Protein AF-0000000086232589 (afdb_homodimer)

Sequence (374 aa):
MEKQIVIGLISLLILLTIATADKSPKAVEKWFKNLPYAKTKTTKFHFYFHEIFGGDNQTAPIIAQANNTTAQSPTFFGMLRMFDNPLTVGPDPNSKQVGRAQGIHGSPSLSELALFFDFNFVFTDGPYNGTTLSVMGRVAESQEYRELSIIGGSGIFRLAKGVATGKTYFSNDKLVIVEYNLIIIHYMEKQIVIGLISLLILLTIATADKSPKAVEKWFKNLPYAKTKTTKFHFYFHEIFGGDNQTAPIIAQANNTTAQSPTFFGMLRMFDNPLTVGPDPNSKQVGRAQGIHGSPSLSELALFFDFNFVFTDGPYNGTTLSVMGRVAESQEYRELSIIGGSGIFRLAKGVATGKTYFSNDKLVIVEYNLIIIHY

Foldseek 3Di:
DDPPPPPPPPPPPPPCVLDFFDPDPVSVVVVVVCVVVDDKDKDKDKWKKKAFADDPPGFKYWDWADPPPQVPAPQSAGTKIWGWIWIARDQPPPHDTFWIWTDMKDRHDRPANKIWDWTKTAGCDDSCHGKIWTWTDMDGPVDQKDKIWGQAMDTQTGRKTWIKIWGWPDDDPTMTMIIIMIIMMGD/DPPPPPPPPPPPPPPPVLDFQDDDPVSVVVVVVCVVVDDKDKDKDKWKKKAFADDPPGFKDWPWADDPPQVPAPQSAGTKIWGWIWIARDLPPPHDTFWIKTDMKDRHDRPANKIWDWTKTAGCDDSCHGKIWTWTDMDGPVDQKDKIWGQAMDTQTGRKTWIKIWGWPDDDPTMTMIIIMIMIMGD

Radius of gyration: 25.07 Å; Cα contacts (8 Å, |Δi|>4): 956; chains: 2; bounding box: 46×121×82 Å

Solvent-accessible surface area (backbone atoms only — not comparable to full-atom values): 19277 Å² total; per-residue (Å²): 137,83,82,76,79,79,75,75,77,75,75,74,74,72,72,73,70,63,70,57,58,70,52,44,67,69,50,46,49,53,50,59,72,44,47,89,74,51,60,79,41,77,49,74,49,68,36,20,40,45,42,26,60,49,74,96,73,41,26,36,48,60,23,45,60,40,88,86,47,17,88,74,36,94,32,35,30,48,30,32,26,30,23,40,21,50,24,16,65,41,88,49,88,82,36,61,68,45,29,33,40,34,27,38,40,28,16,80,29,89,85,47,52,28,35,42,41,45,33,29,44,39,28,67,39,76,79,47,30,80,21,34,35,27,35,40,40,59,42,48,72,90,44,70,70,34,59,32,39,30,62,18,18,20,54,68,27,44,70,15,35,38,41,37,37,36,28,77,73,45,77,61,94,49,40,38,32,34,39,38,41,35,45,35,40,30,88,135,84,81,78,79,77,78,75,80,74,75,75,75,72,72,74,67,66,71,56,59,68,81,46,71,68,48,46,50,53,51,58,73,44,46,89,75,51,61,79,40,78,48,75,50,68,36,19,40,45,44,25,61,47,74,96,73,40,28,37,50,76,76,36,38,21,84,87,44,17,87,76,34,95,32,34,28,31,32,30,27,43,35,55,22,49,23,16,65,40,88,50,87,83,37,61,69,43,30,34,39,42,39,38,41,28,15,25,29,86,86,46,53,29,36,36,40,46,35,28,43,38,30,66,40,74,82,48,32,80,21,33,38,32,37,37,35,59,41,46,71,88,45,70,50,30,45,29,14,29,62,24,33,35,54,70,26,46,79,16,36,31,40,37,28,36,30,78,73,46,76,59,94,47,40,38,31,33,39,38,41,36,43,35,40,29,90

Structure (mmCIF, N/CA/C/O backbone):
data_AF-0000000086232589-model_v1
#
loop_
_entity.id
_entity.type
_entity.pdbx_description
1 polymer 'Dirigent protein 1-like'
#
loop_
_atom_site.group_PDB
_atom_site.id
_atom_site.type_symbol
_atom_site.label_atom_id
_atom_site.label_alt_id
_atom_site.label_comp_id
_atom_site.label_asym_id
_atom_site.label_entity_id
_atom_site.label_seq_id
_atom_site.pdbx_PDB_ins_code
_atom_site.Cartn_x
_atom_site.Cartn_y
_atom_site.Cartn_z
_atom_site.occupancy
_atom_site.B_iso_or_equiv
_atom_site.auth_seq_id
_atom_site.auth_comp_id
_atom_site.auth_asym_id
_atom_site.auth_atom_id
_atom_site.pdbx_PDB_model_num
ATOM 1 N N . MET A 1 1 ? -14.266 -45.5 52.75 1 32.72 1 MET A N 1
ATOM 2 C CA . MET A 1 1 ? -14.969 -44.469 52 1 32.72 1 MET A CA 1
ATOM 3 C C . MET A 1 1 ? -14.062 -43.25 51.781 1 32.72 1 MET A C 1
ATOM 5 O O . MET A 1 1 ? -13.945 -42.406 52.656 1 32.72 1 MET A O 1
ATOM 9 N N . GLU A 1 2 ? -12.891 -43.438 51.094 1 33.03 2 GLU A N 1
ATOM 10 C CA . GLU A 1 2 ? -11.836 -42.469 50.75 1 33.03 2 GLU A CA 1
ATOM 11 C C . GLU A 1 2 ? -12.367 -41.375 49.844 1 33.03 2 GLU A C 1
ATOM 13 O O . GLU A 1 2 ? -13 -41.656 48.812 1 33.03 2 GLU A O 1
ATOM 18 N N . LYS A 1 3 ? -12.688 -40.094 50.406 1 39.81 3 LYS A N 1
ATOM 19 C CA . LYS A 1 3 ? -13.047 -38.844 49.75 1 39.81 3 LYS A CA 1
ATOM 20 C C . LYS A 1 3 ? -12.039 -38.469 48.656 1 39.81 3 LYS A C 1
ATOM 22 O O . LYS A 1 3 ? -10.867 -38.219 48.969 1 39.81 3 LYS A O 1
ATOM 27 N N . GLN A 1 4 ? -12.094 -39.031 47.469 1 36.22 4 GLN A N 1
ATOM 28 C CA . GLN A 1 4 ? -11.32 -38.594 46.312 1 36.22 4 GLN A CA 1
ATOM 29 C C . GLN A 1 4 ? -11.555 -37.094 46.031 1 36.22 4 GLN A C 1
ATOM 31 O O . GLN A 1 4 ? -12.695 -36.688 45.812 1 36.22 4 GLN A O 1
ATOM 36 N N . ILE A 1 5 ? -10.797 -36.188 46.656 1 33.91 5 ILE A N 1
ATOM 37 C CA . ILE A 1 5 ? -10.781 -34.781 46.281 1 33.91 5 ILE A CA 1
ATOM 38 C C . ILE A 1 5 ? -10.484 -34.625 44.812 1 33.91 5 ILE A C 1
ATOM 40 O O . ILE A 1 5 ? -9.422 -35.031 44.344 1 33.91 5 ILE A O 1
ATOM 44 N N . VAL A 1 6 ? -11.469 -34.562 43.906 1 36.44 6 VAL A N 1
ATOM 45 C CA . VAL A 1 6 ? -11.383 -34.156 42.5 1 36.44 6 VAL A CA 1
ATOM 46 C C . VAL A 1 6 ? -10.812 -32.75 42.406 1 36.44 6 VAL A C 1
ATOM 48 O O . VAL A 1 6 ? -11.414 -31.781 42.875 1 36.44 6 VAL A O 1
ATOM 51 N N . ILE A 1 7 ? -9.508 -32.625 42.469 1 34.94 7 ILE A N 1
ATOM 52 C CA . ILE A 1 7 ? -8.875 -31.344 42.156 1 34.94 7 ILE A CA 1
ATOM 53 C C . ILE A 1 7 ? -9.258 -30.922 40.719 1 34.94 7 ILE A C 1
ATOM 55 O O . ILE A 1 7 ? -8.961 -31.641 39.75 1 34.94 7 ILE A O 1
ATOM 59 N N . GLY A 1 8 ? -10.352 -30.234 40.531 1 32.97 8 GLY A N 1
ATOM 60 C CA . GLY A 1 8 ? -10.68 -29.594 39.281 1 32.97 8 GLY A CA 1
ATOM 61 C C . GLY A 1 8 ? -9.57 -28.703 38.75 1 32.97 8 GLY A C 1
ATOM 62 O O . GLY A 1 8 ? -9.141 -27.766 39.406 1 32.97 8 GLY A O 1
ATOM 63 N N . LEU A 1 9 ? -8.594 -29.25 37.969 1 35.91 9 LEU A N 1
ATOM 64 C CA . LEU A 1 9 ? -7.629 -28.422 37.219 1 35.91 9 LEU A CA 1
ATOM 65 C C . LEU A 1 9 ? -8.336 -27.359 36.406 1 35.91 9 LEU A C 1
ATOM 67 O O . LEU A 1 9 ? -9.039 -27.688 35.438 1 35.91 9 LEU A O 1
ATOM 71 N N . ILE A 1 10 ? -8.789 -26.266 36.938 1 33.88 10 ILE A N 1
ATOM 72 C CA . ILE A 1 10 ? -9.242 -25.109 36.156 1 33.88 10 ILE A CA 1
ATOM 73 C C . ILE A 1 10 ? -8.148 -24.672 35.188 1 33.88 10 ILE A C 1
ATOM 75 O O . ILE A 1 10 ? -7.066 -24.25 35.594 1 33.88 10 ILE A O 1
ATOM 79 N N . SER A 1 11 ? -7.961 -25.328 34.031 1 34.94 11 SER A N 1
ATOM 80 C CA . SER A 1 11 ? -7.102 -24.797 33 1 34.94 11 SER A CA 1
ATOM 81 C C . SER A 1 11 ? -7.441 -23.344 32.688 1 34.94 11 SER A C 1
ATOM 83 O O . SER A 1 11 ? -8.562 -23.031 32.25 1 34.94 11 SER A O 1
ATOM 85 N N . LEU A 1 12 ? -6.98 -22.438 33.438 1 37.53 12 LEU A N 1
ATOM 86 C CA . LEU A 1 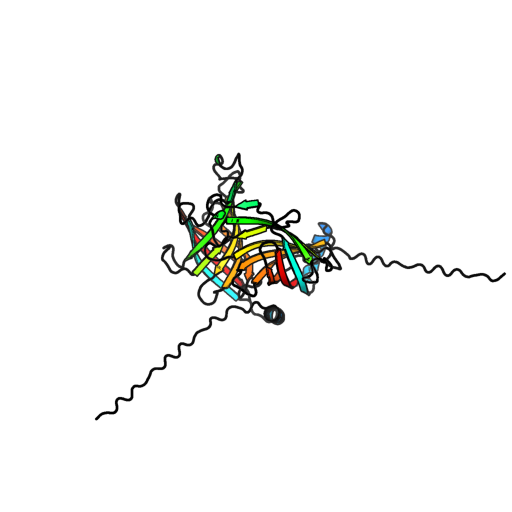12 ? -7.035 -21.047 33 1 37.53 12 LEU A CA 1
ATOM 87 C C . LEU A 1 12 ? -6.504 -20.875 31.594 1 37.53 12 LEU A C 1
ATOM 89 O O . LEU A 1 12 ? -5.316 -21.078 31.344 1 37.53 12 LEU A O 1
ATOM 93 N N . LEU A 1 13 ? -7.258 -21.25 30.625 1 35.59 13 LEU A N 1
ATOM 94 C CA . LEU A 1 13 ? -6.957 -20.812 29.266 1 35.59 13 LEU A CA 1
ATOM 95 C C . LEU A 1 13 ? -6.656 -19.328 29.219 1 35.59 13 LEU A C 1
ATOM 97 O O . LEU A 1 13 ? -7.555 -18.5 29.422 1 35.59 13 LEU A O 1
ATOM 101 N N . ILE A 1 14 ? -5.52 -18.969 29.672 1 36.22 14 ILE A N 1
ATOM 102 C CA . ILE A 1 14 ? -5.07 -17.609 29.422 1 36.22 14 ILE A CA 1
ATOM 103 C C . ILE A 1 14 ? -5.25 -17.266 27.938 1 36.22 14 ILE A C 1
ATOM 105 O O . ILE A 1 14 ? -4.637 -17.906 27.078 1 36.22 14 ILE A O 1
ATOM 109 N N . LEU A 1 15 ? -6.379 -16.906 27.5 1 36.19 15 LEU A N 1
ATOM 110 C CA . LEU A 1 15 ? -6.562 -16.281 26.203 1 36.19 15 LEU A CA 1
ATOM 111 C C . LEU A 1 15 ? -5.477 -15.242 25.938 1 36.19 15 LEU A C 1
ATOM 113 O O . LEU A 1 15 ? -5.469 -14.18 26.562 1 36.19 15 LEU A O 1
ATOM 117 N N . LEU A 1 16 ? -4.266 -15.672 25.719 1 40.25 16 LEU A N 1
ATOM 118 C CA . LEU A 1 16 ? -3.307 -14.711 25.172 1 40.25 16 LEU A CA 1
ATOM 119 C C . LEU A 1 16 ? -3.951 -13.859 24.094 1 40.25 16 LEU A C 1
ATOM 121 O O . LEU A 1 16 ? -4.211 -14.336 22.984 1 40.25 16 LEU A O 1
ATOM 125 N N . THR A 1 17 ? -4.875 -13.078 24.422 1 42.5 17 THR A N 1
ATOM 126 C CA . THR A 1 17 ? -5.332 -12.078 23.469 1 42.5 17 THR A CA 1
ATOM 127 C C . THR A 1 17 ? -4.145 -11.422 22.766 1 42.5 17 THR A C 1
ATOM 129 O O . THR A 1 17 ? -3.293 -10.812 23.422 1 42.5 17 THR A O 1
ATOM 132 N N . ILE A 1 18 ? -3.465 -12.164 21.938 1 50.16 18 ILE A N 1
ATOM 133 C CA . ILE A 1 18 ? -2.422 -11.547 21.125 1 50.16 18 ILE A CA 1
ATOM 134 C C . ILE A 1 18 ? -2.84 -10.133 20.734 1 50.16 18 ILE A C 1
ATOM 136 O O . ILE A 1 18 ? -3.908 -9.93 20.156 1 50.16 18 ILE A O 1
ATOM 140 N N . ALA A 1 19 ? -2.52 -9.133 21.469 1 53.31 19 ALA A N 1
ATOM 141 C CA . ALA A 1 19 ? -2.801 -7.703 21.359 1 53.31 19 ALA A CA 1
ATOM 142 C C . ALA A 1 19 ? -2.51 -7.184 19.953 1 53.31 19 ALA A C 1
ATOM 144 O O . ALA A 1 19 ? -1.359 -7.191 19.516 1 53.31 19 ALA A O 1
ATOM 145 N N . THR A 1 20 ? -3.508 -7.309 18.984 1 73.94 20 THR A N 1
ATOM 146 C CA . THR A 1 20 ? -3.418 -6.555 17.734 1 73.94 20 THR A CA 1
ATOM 147 C C . THR A 1 20 ? -3.299 -5.059 18.016 1 73.94 20 THR A C 1
ATOM 149 O O . THR A 1 20 ? -3.783 -4.574 19.047 1 73.94 20 THR A O 1
ATOM 152 N N . ALA A 1 21 ? -2.328 -4.43 17.438 1 84.31 21 ALA A N 1
ATOM 153 C CA . ALA A 1 21 ? -2.131 -2.996 17.625 1 84.31 21 ALA A CA 1
ATOM 154 C C . ALA A 1 21 ? -3.438 -2.232 17.438 1 84.31 21 ALA A C 1
ATOM 156 O O . ALA A 1 21 ? -4.141 -2.424 16.453 1 84.31 21 ALA A O 1
ATOM 157 N N . ASP A 1 22 ? -3.816 -1.471 18.5 1 92.75 22 ASP A N 1
ATOM 158 C CA . ASP A 1 22 ? -4.969 -0.579 18.406 1 92.75 22 ASP A CA 1
ATOM 159 C C . ASP A 1 22 ? -4.766 0.454 17.297 1 92.75 22 ASP A C 1
ATOM 161 O O . ASP A 1 22 ? -3.781 1.199 17.312 1 92.75 22 ASP A O 1
ATOM 165 N N . LYS A 1 23 ? -5.73 0.557 16.375 1 94.5 23 LYS A N 1
ATOM 166 C CA . LYS A 1 23 ? -5.559 1.401 15.188 1 94.5 23 LYS A CA 1
ATOM 167 C C . LYS A 1 23 ? -6.449 2.637 15.258 1 94.5 23 LYS A C 1
ATOM 169 O O . LYS A 1 23 ? -6.57 3.381 14.289 1 94.5 23 LYS A O 1
ATOM 174 N N . SER A 1 24 ? -7.059 2.916 16.359 1 96.81 24 SER A N 1
ATOM 175 C CA . SER A 1 24 ? -7.863 4.121 16.516 1 96.81 24 SER A CA 1
ATOM 176 C C . SER A 1 24 ? -6.996 5.375 16.484 1 96.81 24 SER A C 1
ATOM 178 O O . SER A 1 24 ? -5.824 5.34 16.859 1 96.81 24 SER A O 1
ATOM 180 N N . PRO A 1 25 ? -7.617 6.449 16.047 1 96.94 25 PRO A N 1
ATOM 181 C CA . PRO A 1 25 ? -6.832 7.68 15.961 1 96.94 25 PRO A CA 1
ATOM 182 C C . PRO A 1 25 ? -6.156 8.055 17.281 1 96.94 25 PRO A C 1
ATOM 184 O O . PRO A 1 25 ? -4.992 8.453 17.281 1 96.94 25 PRO A O 1
ATOM 187 N N . LYS A 1 26 ? -6.867 7.961 18.344 1 97.19 26 LYS A N 1
ATOM 188 C CA . LYS A 1 26 ? -6.297 8.297 19.641 1 97.19 26 LYS A CA 1
ATOM 189 C C . LYS A 1 26 ? -5.105 7.395 19.969 1 97.19 26 LYS A C 1
ATOM 191 O O . LYS A 1 26 ? -4.082 7.871 20.469 1 97.19 26 LYS A O 1
ATOM 196 N N . ALA A 1 27 ? -5.273 6.137 19.719 1 97.44 27 ALA A N 1
ATOM 197 C CA . ALA A 1 27 ? -4.191 5.191 19.984 1 97.44 27 ALA A CA 1
ATOM 198 C C . ALA A 1 27 ? -2.98 5.48 19.094 1 97.44 27 ALA A C 1
ATOM 200 O O . ALA A 1 27 ? -1.838 5.402 19.547 1 97.44 27 ALA A O 1
ATOM 201 N N . VAL A 1 28 ? -3.188 5.793 17.859 1 97.94 28 VAL A N 1
ATOM 202 C CA . VAL A 1 28 ? -2.107 6.105 16.922 1 97.94 28 VAL A CA 1
ATOM 203 C C . VAL A 1 28 ? -1.388 7.375 17.375 1 97.94 28 VAL A C 1
ATOM 205 O O . VAL A 1 28 ? -0.156 7.438 17.359 1 97.94 28 VAL A O 1
ATOM 208 N N . GLU A 1 29 ? -2.15 8.312 17.781 1 97.62 29 GLU A N 1
ATOM 209 C CA . GLU A 1 29 ? -1.551 9.547 18.281 1 97.62 29 GLU A CA 1
ATOM 210 C C . GLU A 1 29 ? -0.651 9.273 19.484 1 97.62 29 GLU A C 1
ATOM 212 O O . GLU A 1 29 ? 0.46 9.805 19.562 1 97.62 29 GLU A O 1
ATOM 217 N N . LYS A 1 30 ? -1.182 8.555 20.406 1 97.38 30 LYS A N 1
ATOM 218 C CA . LYS A 1 30 ? -0.387 8.203 21.578 1 97.38 30 LYS A CA 1
ATOM 219 C C . LYS A 1 30 ? 0.897 7.48 21.172 1 97.38 30 LYS A C 1
ATOM 221 O O . LYS A 1 30 ? 1.96 7.727 21.75 1 97.38 30 LYS A O 1
ATOM 226 N N . TRP A 1 31 ? 0.794 6.582 20.234 1 97.38 31 TRP A N 1
ATOM 227 C CA . TRP A 1 31 ? 1.959 5.859 19.734 1 97.38 31 TRP A CA 1
ATOM 228 C C . TRP A 1 31 ? 3.016 6.824 19.203 1 97.38 31 TRP A C 1
ATOM 230 O O . TRP A 1 31 ? 4.195 6.711 19.547 1 97.38 31 TRP A O 1
ATOM 240 N N . PHE A 1 32 ? 2.65 7.801 18.453 1 97.56 32 PHE A N 1
ATOM 241 C CA . PHE A 1 32 ? 3.576 8.766 17.875 1 97.56 32 PHE A CA 1
ATOM 242 C C . PHE A 1 32 ? 4.191 9.648 18.953 1 97.56 32 PHE A C 1
ATOM 244 O O . PHE A 1 32 ? 5.352 10.055 18.844 1 97.56 32 PHE A O 1
ATOM 251 N N . LYS A 1 33 ? 3.4 10 19.922 1 96.69 33 LYS A N 1
ATOM 252 C CA . LYS A 1 33 ? 3.93 10.789 21.031 1 96.69 33 LYS A CA 1
ATOM 253 C C . LYS A 1 33 ? 5.07 10.062 21.734 1 96.69 33 LYS A C 1
ATOM 255 O O . LYS A 1 33 ? 6.008 10.688 22.234 1 96.69 33 LYS A O 1
ATOM 260 N N . ASN A 1 34 ? 5.039 8.789 21.703 1 96.56 34 ASN A N 1
ATOM 261 C CA . ASN A 1 34 ? 6.031 7.98 22.406 1 96.56 34 ASN A CA 1
ATOM 262 C C . ASN A 1 34 ? 7.172 7.566 21.469 1 96.56 34 ASN A C 1
ATOM 264 O O . ASN A 1 34 ? 8.156 6.977 21.922 1 96.56 34 ASN A O 1
ATOM 268 N N . LEU A 1 35 ? 7.031 7.859 20.203 1 96.44 35 LEU A N 1
ATOM 269 C CA . LEU A 1 35 ? 7.977 7.406 19.188 1 96.44 35 LEU A CA 1
ATOM 270 C C . LEU A 1 35 ? 9.391 7.875 19.5 1 96.44 35 LEU A C 1
ATOM 272 O O . LEU A 1 35 ? 10.344 7.102 19.391 1 96.44 35 LEU A O 1
ATOM 276 N N . PRO A 1 36 ? 9.617 9.109 20 1 94.12 36 PRO A N 1
ATOM 277 C CA . PRO A 1 36 ? 10.977 9.555 20.297 1 94.12 36 PRO A CA 1
ATOM 278 C C . PRO A 1 36 ? 11.664 8.711 21.375 1 94.12 36 PRO A C 1
ATOM 280 O O . PRO A 1 36 ? 12.891 8.711 21.469 1 94.12 36 PRO A O 1
ATOM 283 N N . TYR A 1 37 ? 10.883 8 22.125 1 95.75 37 TYR A N 1
ATOM 284 C CA . TYR A 1 37 ? 11.422 7.211 23.234 1 95.75 37 TYR A CA 1
ATOM 285 C C . TYR A 1 37 ? 11.445 5.73 22.875 1 95.75 37 TYR A C 1
ATOM 287 O O . TYR A 1 37 ? 11.891 4.902 23.672 1 95.75 37 TYR A O 1
ATOM 295 N N . ALA A 1 38 ? 10.898 5.449 21.734 1 95.56 38 ALA A N 1
ATOM 296 C CA . ALA A 1 38 ? 10.805 4.043 21.344 1 95.56 38 ALA A CA 1
ATOM 297 C C . ALA A 1 38 ? 12.172 3.496 20.938 1 95.56 38 ALA A C 1
ATOM 299 O O . ALA A 1 38 ? 12.992 4.219 20.359 1 95.56 38 ALA A O 1
ATOM 300 N N . LYS A 1 39 ? 12.328 2.252 21.25 1 95.06 39 LYS A N 1
ATOM 301 C CA . LYS A 1 39 ? 13.523 1.564 20.766 1 95.06 39 LYS A CA 1
ATOM 302 C C . LYS A 1 39 ? 13.281 0.916 19.406 1 95.06 39 LYS A C 1
ATOM 304 O O . LYS A 1 39 ? 12.219 0.33 19.172 1 95.06 39 LYS A O 1
ATOM 309 N N . THR A 1 40 ? 14.258 1.054 18.547 1 96.19 40 THR A N 1
ATOM 310 C CA . THR A 1 40 ? 14.203 0.385 17.25 1 96.19 40 THR A CA 1
ATOM 311 C C . THR A 1 40 ? 14.406 -1.118 17.406 1 96.19 40 THR A C 1
ATOM 313 O O . THR A 1 40 ? 15.266 -1.557 18.172 1 96.19 40 THR A O 1
ATOM 316 N N . LYS A 1 41 ? 13.586 -1.885 16.656 1 96.69 41 LYS A N 1
ATOM 317 C CA . LYS A 1 41 ? 13.664 -3.342 16.656 1 96.69 41 LYS A CA 1
ATOM 318 C C . LYS A 1 41 ? 13.945 -3.875 15.25 1 96.69 41 LYS A C 1
ATOM 320 O O . LYS A 1 41 ? 13.531 -3.27 14.258 1 96.69 41 LYS A O 1
ATOM 325 N N . THR A 1 42 ? 14.656 -4.977 15.25 1 98.5 42 THR A N 1
ATOM 326 C CA . THR A 1 42 ? 14.836 -5.723 14.008 1 98.5 42 THR A CA 1
ATOM 327 C C . THR A 1 42 ? 14.133 -7.074 14.086 1 98.5 42 THR A C 1
ATOM 329 O O . THR A 1 42 ? 14.367 -7.855 15.008 1 98.5 42 THR A O 1
ATOM 332 N N . THR A 1 43 ? 13.266 -7.312 13.188 1 98.25 43 THR A N 1
ATOM 333 C CA . THR A 1 43 ? 12.539 -8.57 13.102 1 98.25 43 THR A CA 1
ATOM 334 C C . THR A 1 43 ? 12.859 -9.297 11.797 1 98.25 43 THR A C 1
ATOM 336 O O . THR A 1 43 ? 12.984 -8.672 10.75 1 98.25 43 THR A O 1
ATOM 339 N N . LYS A 1 44 ? 12.961 -10.602 11.875 1 98.62 44 LYS A N 1
ATOM 340 C CA . LYS A 1 44 ? 13.234 -11.438 10.703 1 98.62 44 LYS A CA 1
ATOM 341 C C . LYS A 1 44 ? 12.086 -12.406 10.445 1 98.62 44 LYS A C 1
ATOM 343 O O . LYS A 1 44 ? 11.523 -12.977 11.383 1 98.62 44 LYS A O 1
ATOM 348 N N . PHE A 1 45 ? 11.773 -12.57 9.211 1 98.62 45 PHE A N 1
ATOM 349 C CA . PHE A 1 45 ? 10.789 -13.562 8.789 1 98.62 45 PHE A CA 1
ATOM 350 C C . PHE A 1 45 ? 11.367 -14.477 7.719 1 98.62 45 PHE A C 1
ATOM 352 O O . PHE A 1 45 ? 12.258 -14.078 6.973 1 98.62 45 PHE A O 1
ATOM 359 N N . HIS A 1 46 ? 10.828 -15.68 7.719 1 98.88 46 HIS A N 1
ATOM 360 C CA . HIS A 1 46 ? 11.102 -16.672 6.684 1 98.88 46 HIS A CA 1
ATOM 361 C C . HIS A 1 46 ? 9.844 -17.453 6.332 1 98.88 46 HIS A C 1
ATOM 363 O O . HIS A 1 46 ? 9.195 -18.031 7.207 1 98.88 46 HIS A O 1
ATOM 369 N N . PHE A 1 47 ? 9.469 -17.422 5.07 1 98.88 47 PHE A N 1
ATOM 370 C CA . PHE A 1 47 ? 8.289 -18.156 4.637 1 98.88 47 PHE A CA 1
ATOM 371 C C . PHE A 1 47 ? 8.336 -18.406 3.135 1 98.88 47 PHE A C 1
ATOM 373 O O . PHE A 1 47 ? 9.281 -18.016 2.459 1 98.88 47 PHE A O 1
ATOM 380 N N . TYR A 1 48 ? 7.332 -19.109 2.652 1 98.88 48 TYR A N 1
ATOM 381 C CA . TYR A 1 48 ? 7.199 -19.438 1.237 1 98.88 48 TYR A CA 1
ATOM 382 C C . TYR A 1 48 ? 5.914 -18.844 0.662 1 98.88 48 TYR A C 1
ATOM 384 O O . TYR A 1 48 ? 4.863 -18.891 1.308 1 98.88 48 TYR A O 1
ATOM 392 N N . PHE A 1 49 ? 6.016 -18.359 -0.432 1 98.19 49 PHE A N 1
ATOM 393 C CA . PHE A 1 49 ? 4.988 -17.734 -1.256 1 98.19 49 PHE A CA 1
ATOM 394 C C . PHE A 1 49 ? 4.539 -18.672 -2.369 1 98.19 49 PHE A C 1
ATOM 396 O O . PHE A 1 49 ? 5.367 -19.219 -3.098 1 98.19 49 PHE A O 1
ATOM 403 N N . HIS A 1 50 ? 3.184 -18.891 -2.592 1 98.62 50 HIS A N 1
ATOM 404 C CA . HIS A 1 50 ? 2.656 -19.797 -3.598 1 98.62 50 HIS A CA 1
ATOM 405 C C . HIS A 1 50 ? 1.749 -19.062 -4.586 1 98.62 50 HIS A C 1
ATOM 407 O O . HIS A 1 50 ? 0.678 -18.578 -4.211 1 98.62 50 HIS A O 1
ATOM 413 N N . GLU A 1 51 ? 2.15 -19.016 -5.828 1 98.25 51 GLU A N 1
ATOM 414 C CA . GLU A 1 51 ? 1.303 -18.406 -6.855 1 98.25 51 GLU A CA 1
ATOM 415 C C . GLU A 1 51 ? 0.809 -19.453 -7.848 1 98.25 51 GLU A C 1
ATOM 417 O O . GLU A 1 51 ? 1.604 -20.219 -8.398 1 98.25 51 GLU A O 1
ATOM 422 N N . ILE A 1 52 ? -0.465 -19.422 -8.055 1 97.12 52 ILE A N 1
ATOM 423 C CA . ILE A 1 52 ? -1.11 -20.359 -8.969 1 97.12 52 ILE A CA 1
ATOM 424 C C . ILE A 1 52 ? -1.691 -19.609 -10.164 1 97.12 52 ILE A C 1
ATOM 426 O O . ILE A 1 52 ? -2.531 -18.719 -9.992 1 97.12 52 ILE A O 1
ATOM 430 N N . PHE A 1 53 ? -1.41 -19.844 -11.453 1 92.25 53 PHE A N 1
ATOM 431 C CA . PHE A 1 53 ? -1.713 -19.062 -12.641 1 92.25 53 PHE A CA 1
ATOM 432 C C . PHE A 1 53 ? -2.951 -19.594 -13.344 1 92.25 53 PHE A C 1
ATOM 434 O O . PHE A 1 53 ? -3.52 -18.938 -14.211 1 92.25 53 PHE A O 1
ATOM 441 N N . GLY A 1 54 ? -3.455 -20.688 -13.008 1 83.81 54 GLY A N 1
ATOM 442 C CA . GLY A 1 54 ? -4.574 -21.219 -13.766 1 83.81 54 GLY A CA 1
ATOM 443 C C . GLY A 1 54 ? -5.449 -22.156 -12.953 1 83.81 54 GLY A C 1
ATOM 444 O O . GLY A 1 54 ? -5.129 -22.484 -11.805 1 83.81 54 GLY A O 1
ATOM 445 N N . GLY A 1 55 ? -6.555 -22.469 -13.672 1 83.69 55 GLY A N 1
ATOM 446 C CA . GLY A 1 55 ? -7.496 -23.375 -13.039 1 83.69 55 GLY A CA 1
ATOM 447 C C . GLY A 1 55 ? -8.438 -22.688 -12.07 1 83.69 55 GLY A C 1
ATOM 448 O O . GLY A 1 55 ? -8.398 -21.453 -11.93 1 83.69 55 GLY A O 1
ATOM 449 N N . ASP A 1 56 ? -9.305 -23.438 -11.367 1 82.56 56 ASP A N 1
ATOM 450 C CA . ASP A 1 56 ? -10.336 -22.906 -10.492 1 82.56 56 ASP A CA 1
ATOM 451 C C . ASP A 1 56 ? -9.727 -22.297 -9.227 1 82.56 56 ASP A C 1
ATOM 453 O O . ASP A 1 56 ? -10.32 -21.422 -8.602 1 82.56 56 ASP A O 1
ATOM 457 N N . ASN A 1 57 ? -8.562 -22.688 -8.938 1 88.25 57 ASN A N 1
ATOM 458 C CA . ASN A 1 57 ? -7.922 -22.234 -7.711 1 88.25 57 ASN A CA 1
ATOM 459 C C . ASN A 1 57 ? -6.852 -21.188 -7.996 1 88.25 57 ASN A C 1
ATOM 461 O O . ASN A 1 57 ? -5.93 -21 -7.199 1 88.25 57 ASN A O 1
ATOM 465 N N . GLN A 1 58 ? -6.988 -20.531 -9.133 1 94.75 58 GLN A N 1
ATOM 466 C CA . GLN A 1 58 ? -5.98 -19.547 -9.5 1 94.75 58 GLN A CA 1
ATOM 467 C C . GLN A 1 58 ? -5.914 -18.406 -8.469 1 94.75 58 GLN A C 1
ATOM 469 O O . GLN A 1 58 ? -6.945 -17.953 -7.98 1 94.75 58 GLN A O 1
ATOM 474 N N . THR A 1 59 ? -4.703 -17.984 -8.148 1 97.75 59 THR A N 1
ATOM 475 C CA . THR A 1 59 ? -4.504 -16.938 -7.16 1 97.75 59 THR A CA 1
ATOM 476 C C . THR A 1 59 ? -3.992 -15.656 -7.82 1 97.75 59 THR A C 1
ATOM 478 O O . THR A 1 59 ? -3.824 -14.633 -7.16 1 97.75 59 THR A O 1
ATOM 481 N N . ALA A 1 60 ? -3.703 -15.664 -9.133 1 97.81 60 ALA A N 1
ATOM 482 C CA . ALA A 1 60 ? -3.137 -14.508 -9.82 1 97.81 60 ALA A CA 1
ATOM 483 C C . ALA A 1 60 ? -3.672 -14.398 -11.242 1 97.81 60 ALA A C 1
ATOM 485 O O . ALA A 1 60 ? -2.922 -14.562 -12.211 1 97.81 60 ALA A O 1
ATOM 486 N N . PRO A 1 61 ? -4.918 -14.117 -11.391 1 96.88 61 PRO A N 1
ATOM 487 C CA . PRO A 1 61 ? -5.438 -13.93 -12.742 1 96.88 61 PRO A CA 1
ATOM 488 C C . PRO A 1 61 ? -4.883 -12.68 -13.422 1 96.88 61 PRO A C 1
ATOM 490 O O . PRO A 1 61 ? -4.5 -11.719 -12.742 1 96.88 61 PRO A O 1
ATOM 493 N N . ILE A 1 62 ? -4.824 -12.711 -14.734 1 96.62 62 ILE A N 1
ATOM 494 C CA . ILE A 1 62 ? -4.531 -11.508 -15.516 1 96.62 62 ILE A CA 1
ATOM 495 C C . ILE A 1 62 ? -5.723 -10.555 -15.453 1 96.62 62 ILE A C 1
ATOM 497 O O . ILE A 1 62 ? -6.859 -10.953 -15.703 1 96.62 62 ILE A O 1
ATOM 501 N N . ILE A 1 63 ? -5.449 -9.359 -15.18 1 97.81 63 ILE A N 1
ATOM 502 C CA . ILE A 1 63 ? -6.562 -8.414 -15.094 1 97.81 63 ILE A CA 1
ATOM 503 C C . ILE A 1 63 ? -6.453 -7.391 -16.219 1 97.81 63 ILE A C 1
ATOM 505 O O . ILE A 1 63 ? -7.422 -6.691 -16.531 1 97.81 63 ILE A O 1
ATOM 509 N N . ALA A 1 64 ? -5.32 -7.223 -16.828 1 97.69 64 ALA A N 1
ATOM 510 C CA . ALA A 1 64 ? -5.098 -6.32 -17.953 1 97.69 64 ALA A CA 1
ATOM 511 C C . ALA A 1 64 ? -3.926 -6.793 -18.812 1 97.69 64 ALA A C 1
ATOM 513 O O . ALA A 1 64 ? -2.996 -7.426 -18.312 1 97.69 64 ALA A O 1
ATOM 514 N N . GLN A 1 65 ? -3.951 -6.5 -20.109 1 97.19 65 GLN A N 1
ATOM 515 C CA . GLN A 1 65 ? -2.859 -6.762 -21.047 1 97.19 65 GLN A CA 1
ATOM 516 C C . GLN A 1 65 ? -2.969 -5.879 -22.281 1 97.19 65 GLN A C 1
ATOM 518 O O . GLN A 1 65 ? -4.062 -5.449 -22.656 1 97.19 65 GLN A O 1
ATOM 523 N N . ALA A 1 66 ? -1.77 -5.688 -22.828 1 96.75 66 ALA A N 1
ATOM 524 C CA . ALA A 1 66 ? -1.784 -4.941 -24.078 1 96.75 66 ALA A CA 1
ATOM 525 C C . ALA A 1 66 ? -2.443 -5.75 -25.188 1 96.75 66 ALA A C 1
ATOM 527 O O . ALA A 1 66 ? -2.129 -6.93 -25.375 1 96.75 66 ALA A O 1
ATOM 528 N N . ASN A 1 67 ? -3.359 -5.219 -25.906 1 91.06 67 ASN A N 1
ATOM 529 C CA . ASN A 1 67 ? -4.191 -5.906 -26.891 1 91.06 67 ASN A CA 1
ATOM 530 C C . ASN A 1 67 ? -3.348 -6.527 -28 1 91.06 67 ASN A C 1
ATOM 532 O O . ASN A 1 67 ? -3.564 -7.68 -28.375 1 91.06 67 ASN A O 1
ATOM 536 N N . ASN A 1 68 ? -2.348 -5.871 -28.406 1 89.06 68 ASN A N 1
ATOM 537 C CA . ASN A 1 68 ? -1.726 -6.32 -29.641 1 89.06 68 ASN A CA 1
ATOM 538 C C . ASN A 1 68 ? -0.303 -6.824 -29.406 1 89.06 68 ASN A C 1
ATOM 540 O O . ASN A 1 68 ? 0.316 -7.391 -30.312 1 89.06 68 ASN A O 1
ATOM 544 N N . THR A 1 69 ? 0.11 -6.719 -28.203 1 92.19 69 THR A N 1
ATOM 545 C CA . THR A 1 69 ? 1.542 -6.973 -28.094 1 92.19 69 THR A CA 1
ATOM 546 C C . THR A 1 69 ? 1.825 -8.016 -27.016 1 9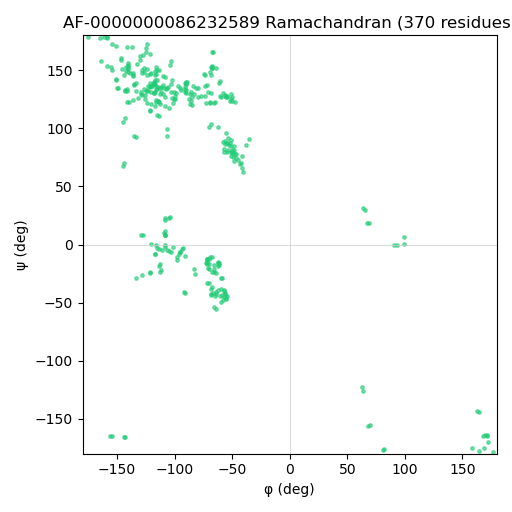2.19 69 THR A C 1
ATOM 548 O O . THR A 1 69 ? 2.723 -8.844 -27.172 1 92.19 69 THR A O 1
ATOM 551 N N . THR A 1 70 ? 1.005 -8.133 -26.078 1 96.56 70 THR A N 1
ATOM 552 C CA . THR A 1 70 ? 1.332 -8.992 -24.938 1 96.56 70 THR A CA 1
ATOM 553 C C . THR A 1 70 ? 1.354 -10.461 -25.344 1 96.56 70 THR A C 1
ATOM 555 O O . THR A 1 70 ? 2.287 -11.188 -25.016 1 96.56 70 THR A O 1
ATOM 558 N N . ALA A 1 71 ? 0.414 -10.859 -26.125 1 93.62 71 ALA A N 1
ATOM 559 C CA . ALA A 1 71 ? 0.286 -12.266 -26.484 1 93.62 71 ALA A CA 1
ATOM 560 C C . ALA A 1 71 ? 1.474 -12.727 -27.328 1 93.62 71 ALA A C 1
ATOM 562 O O . ALA A 1 71 ? 1.812 -13.914 -27.344 1 93.62 71 ALA A O 1
ATOM 563 N N . GLN A 1 72 ? 2.115 -11.859 -27.906 1 95.19 72 GLN A N 1
ATOM 564 C CA . GLN A 1 72 ? 3.223 -12.203 -28.797 1 95.19 72 GLN A CA 1
ATOM 565 C C . GLN A 1 72 ? 4.566 -11.961 -28.109 1 95.19 72 GLN A C 1
ATOM 567 O O . GLN A 1 72 ? 5.621 -12.234 -28.703 1 95.19 72 GLN A O 1
ATOM 572 N N . SER A 1 73 ? 4.539 -11.438 -27.062 1 96.5 73 SER A N 1
ATOM 573 C CA . SER A 1 73 ? 5.773 -11.078 -26.375 1 96.5 73 SER A CA 1
ATOM 574 C C . SER A 1 73 ? 6.352 -12.258 -25.609 1 96.5 73 SER A C 1
ATOM 576 O O . SER A 1 73 ? 5.656 -12.875 -24.797 1 96.5 73 SER A O 1
ATOM 578 N N . PRO A 1 74 ? 7.609 -12.555 -25.781 1 95.5 74 PRO A N 1
ATOM 579 C CA . PRO A 1 74 ? 8.227 -13.617 -25 1 95.5 74 PRO A CA 1
ATOM 580 C C . PRO A 1 74 ? 8.398 -13.242 -23.531 1 95.5 74 PRO A C 1
ATOM 582 O O . PRO A 1 74 ? 8.695 -14.109 -22.688 1 95.5 74 PRO A O 1
ATOM 585 N N . THR A 1 75 ? 8.227 -12 -23.156 1 96.5 75 THR A N 1
ATOM 586 C CA . THR A 1 75 ? 8.406 -11.539 -21.781 1 96.5 75 THR A CA 1
ATOM 587 C C . THR A 1 75 ? 7.062 -11.203 -21.141 1 96.5 75 THR A C 1
ATOM 589 O O . THR A 1 75 ? 7.016 -10.672 -20.031 1 96.5 75 THR A O 1
ATOM 592 N N . PHE A 1 76 ? 6.004 -11.383 -21.922 1 96.88 76 PHE A N 1
ATOM 593 C CA . PHE A 1 76 ? 4.66 -11.016 -21.5 1 96.88 76 PHE A CA 1
ATOM 594 C C . PHE A 1 76 ? 4.551 -9.516 -21.281 1 96.88 76 PHE A C 1
ATOM 596 O O . PHE A 1 76 ? 3.818 -9.062 -20.391 1 96.88 76 PHE A O 1
ATOM 603 N N . PHE A 1 77 ? 5.301 -8.711 -22.031 1 98.25 77 PHE A N 1
ATOM 604 C CA . PHE A 1 77 ? 5.316 -7.258 -21.906 1 98.25 77 PHE A CA 1
ATOM 605 C C . PHE A 1 77 ? 3.902 -6.695 -21.969 1 98.25 77 PHE A C 1
ATOM 607 O O . PHE A 1 77 ? 3.15 -6.984 -22.906 1 98.25 77 PHE A O 1
ATOM 614 N N . GLY A 1 78 ? 3.512 -5.945 -20.906 1 98.31 78 GLY A N 1
ATOM 615 C CA . GLY A 1 78 ? 2.215 -5.289 -20.906 1 98.31 78 GLY A CA 1
ATOM 616 C C . GLY A 1 78 ? 1.16 -6.047 -20.125 1 98.31 78 GLY A C 1
ATOM 617 O O . GLY A 1 78 ? -0.006 -5.652 -20.094 1 98.31 78 GLY A O 1
ATOM 618 N N . MET A 1 79 ? 1.526 -7.102 -19.438 1 98.12 79 MET A N 1
ATOM 619 C CA . MET A 1 79 ? 0.605 -7.906 -18.641 1 98.12 79 MET A CA 1
ATOM 620 C C . MET A 1 79 ? 0.545 -7.398 -17.203 1 98.12 79 MET A C 1
ATOM 622 O O . MET A 1 79 ? 1.574 -7.051 -16.609 1 98.12 79 MET A O 1
ATOM 626 N N . LEU A 1 80 ? -0.671 -7.363 -16.625 1 98.38 80 LEU A N 1
ATOM 627 C CA . LEU A 1 80 ? -0.891 -7.027 -15.227 1 98.38 80 LEU A CA 1
ATOM 628 C C . LEU A 1 80 ? -1.761 -8.078 -14.547 1 98.38 80 LEU A C 1
ATOM 630 O O . LEU A 1 80 ? -2.82 -8.445 -15.062 1 98.38 80 LEU A O 1
ATOM 634 N N . ARG A 1 81 ? -1.296 -8.531 -13.383 1 97.94 81 ARG A N 1
ATOM 635 C CA . ARG A 1 81 ? -2.053 -9.469 -12.57 1 97.94 81 ARG A CA 1
ATOM 636 C C . ARG A 1 81 ? -2.416 -8.852 -11.219 1 97.94 81 ARG A C 1
ATOM 638 O O . ARG A 1 81 ? -1.688 -8.008 -10.703 1 97.94 81 ARG A O 1
ATOM 645 N N . MET A 1 82 ? -3.541 -9.227 -10.75 1 98.56 82 MET A N 1
ATOM 646 C CA . MET A 1 82 ? -3.838 -9.109 -9.32 1 98.56 82 MET A CA 1
ATOM 647 C C . MET A 1 82 ? -3.711 -10.461 -8.625 1 98.56 82 MET A C 1
ATOM 649 O O . MET A 1 82 ? -4.109 -11.484 -9.18 1 98.56 82 MET A O 1
ATOM 653 N N . PHE A 1 83 ? -3.16 -10.414 -7.359 1 98.56 83 PHE A N 1
ATOM 654 C CA . PHE A 1 83 ? -2.906 -11.734 -6.801 1 98.56 83 PHE A CA 1
ATOM 655 C C . PHE A 1 83 ? -3.209 -11.758 -5.305 1 98.56 83 PHE A C 1
ATOM 657 O O . PHE A 1 83 ? -3.203 -10.711 -4.648 1 98.56 83 PHE A O 1
ATOM 664 N N . ASP A 1 84 ? -3.553 -12.891 -4.797 1 98.69 84 ASP A N 1
ATOM 665 C CA . ASP A 1 84 ? -3.717 -13.32 -3.414 1 98.69 84 ASP A CA 1
ATOM 666 C C . ASP A 1 84 ? -3.043 -14.672 -3.178 1 98.69 84 ASP A C 1
ATOM 668 O O . ASP A 1 84 ? -3.672 -15.719 -3.332 1 98.69 84 ASP A O 1
ATOM 672 N N . ASN A 1 85 ? -1.773 -14.578 -2.74 1 98.81 85 ASN A N 1
ATOM 673 C CA . ASN A 1 85 ? -0.983 -15.797 -2.627 1 98.81 85 ASN A CA 1
ATOM 674 C C . ASN A 1 85 ? -0.779 -16.203 -1.17 1 98.81 85 ASN A C 1
ATOM 676 O O . ASN A 1 85 ? -0.388 -15.375 -0.342 1 98.81 85 ASN A O 1
ATOM 680 N N . PRO A 1 86 ? -0.973 -17.453 -0.865 1 98.62 86 PRO A N 1
ATOM 681 C CA . PRO A 1 86 ? -0.691 -17.875 0.511 1 98.62 86 PRO A CA 1
ATOM 682 C C . PRO A 1 86 ? 0.798 -17.828 0.847 1 98.62 86 PRO A C 1
ATOM 684 O O . PRO A 1 86 ? 1.639 -18.062 -0.025 1 98.62 86 PRO A O 1
ATOM 687 N N . LEU A 1 87 ? 1.043 -17.5 2.1 1 98.81 87 LEU A N 1
ATOM 688 C CA . LEU A 1 87 ? 2.361 -17.609 2.717 1 98.81 87 LEU A CA 1
ATOM 689 C C . LEU A 1 87 ? 2.395 -18.766 3.719 1 98.81 87 LEU A C 1
ATOM 691 O O . LEU A 1 87 ? 1.581 -18.812 4.645 1 98.81 87 LEU A O 1
ATOM 695 N N . THR A 1 88 ? 3.371 -19.656 3.543 1 98.81 88 THR A N 1
ATOM 696 C CA . THR A 1 88 ? 3.43 -20.812 4.43 1 98.81 88 THR A CA 1
ATOM 697 C C . THR A 1 88 ? 4.812 -20.938 5.059 1 98.81 88 THR A C 1
ATOM 699 O O . THR A 1 88 ? 5.789 -20.391 4.543 1 98.81 88 THR A O 1
ATOM 702 N N . VAL A 1 89 ? 4.891 -21.734 6.133 1 98.69 89 VAL A N 1
ATOM 703 C CA . VAL A 1 89 ? 6.152 -21.906 6.848 1 98.69 89 VAL A CA 1
ATOM 704 C C . VAL A 1 89 ? 7.109 -22.75 6.008 1 98.69 89 VAL A C 1
ATOM 706 O O . VAL A 1 89 ? 8.32 -22.547 6.039 1 98.69 89 VAL A O 1
ATOM 709 N N . GLY A 1 90 ? 6.551 -23.719 5.23 1 98.75 90 GLY A N 1
ATOM 710 C CA . GLY A 1 90 ? 7.344 -24.562 4.359 1 98.75 90 GLY A CA 1
ATOM 711 C C . GLY A 1 90 ? 6.895 -24.516 2.91 1 98.75 90 GLY A C 1
ATOM 712 O O . GLY A 1 90 ? 5.863 -23.922 2.594 1 98.75 90 GLY A O 1
ATOM 713 N N . PRO A 1 91 ? 7.676 -25.156 2.014 1 98.5 91 PRO A N 1
ATOM 714 C CA . PRO A 1 91 ? 7.328 -25.125 0.59 1 98.5 91 PRO A CA 1
ATOM 715 C C . PRO A 1 91 ? 6.121 -26 0.257 1 98.5 91 PRO A C 1
ATOM 717 O O . PRO A 1 91 ? 5.543 -25.875 -0.824 1 98.5 91 PRO A O 1
ATOM 720 N N . ASP A 1 92 ? 5.773 -26.906 1.211 1 98.19 92 ASP A N 1
ATOM 721 C CA . ASP A 1 92 ? 4.531 -27.656 1.07 1 98.19 92 ASP A CA 1
ATOM 722 C C . ASP A 1 92 ? 3.316 -26.75 1.254 1 98.19 92 ASP A C 1
ATOM 724 O O . ASP A 1 92 ? 3.154 -26.125 2.305 1 98.19 92 ASP A O 1
ATOM 728 N N . PRO A 1 93 ? 2.447 -26.703 0.226 1 94.44 93 PRO A N 1
ATOM 729 C CA . PRO A 1 93 ? 1.297 -25.797 0.322 1 94.44 93 PRO A CA 1
ATOM 730 C C . PRO A 1 93 ? 0.373 -26.141 1.487 1 94.44 93 PRO A C 1
ATOM 732 O O . PRO A 1 93 ? -0.458 -25.328 1.886 1 94.44 93 PRO A O 1
ATOM 735 N N . ASN A 1 94 ? 0.531 -27.344 2.018 1 96.44 94 ASN A N 1
ATOM 736 C CA . ASN A 1 94 ? -0.313 -27.75 3.133 1 96.44 94 ASN A CA 1
ATOM 737 C C . ASN A 1 94 ? 0.339 -27.438 4.477 1 96.44 94 ASN A C 1
ATOM 739 O O . ASN A 1 94 ? -0.257 -27.672 5.531 1 96.44 94 ASN A O 1
ATOM 743 N N . SER A 1 95 ? 1.509 -26.938 4.441 1 98.19 95 SER A N 1
ATOM 744 C CA . SER A 1 95 ? 2.113 -26.5 5.699 1 98.19 95 SER A CA 1
ATOM 745 C C . SER A 1 95 ? 1.385 -25.297 6.273 1 98.19 95 SER A C 1
ATOM 747 O O . SER A 1 95 ? 0.519 -24.719 5.613 1 98.19 95 SER A O 1
ATOM 749 N N . LYS A 1 96 ? 1.652 -25 7.516 1 98.25 96 LYS A N 1
ATOM 750 C CA . LYS A 1 96 ? 0.939 -23.953 8.227 1 98.25 96 LYS A CA 1
ATOM 751 C C . LYS A 1 96 ? 1.002 -22.625 7.469 1 98.25 96 LYS A C 1
ATOM 753 O O . LYS A 1 96 ? 2.08 -22.188 7.066 1 98.25 96 LYS A O 1
ATOM 758 N N . GLN A 1 97 ? -0.16 -22.062 7.266 1 98.25 97 GLN A N 1
ATOM 759 C CA . GLN A 1 97 ? -0.245 -20.734 6.656 1 98.25 97 GLN A CA 1
ATOM 760 C C . GLN A 1 97 ? 0 -19.641 7.684 1 98.25 97 GLN A C 1
ATOM 762 O O . GLN A 1 97 ? -0.554 -19.672 8.781 1 98.25 97 GLN A O 1
ATOM 767 N N . VAL A 1 98 ? 0.845 -18.625 7.297 1 98.44 98 VAL A N 1
ATOM 768 C CA . VAL A 1 98 ? 1.188 -17.562 8.234 1 98.44 98 VAL A CA 1
ATOM 769 C C . VAL A 1 98 ? 0.688 -16.219 7.703 1 98.44 98 VAL A C 1
ATOM 771 O O . VAL A 1 98 ? 0.76 -15.211 8.398 1 98.44 98 VAL A O 1
ATOM 774 N N . GLY A 1 99 ? 0.202 -16.203 6.465 1 98.38 99 GLY A N 1
ATOM 775 C CA . GLY A 1 99 ? -0.301 -14.961 5.898 1 98.38 99 GLY A CA 1
ATOM 776 C C . GLY A 1 99 ? -0.615 -15.07 4.418 1 98.38 99 GLY A C 1
ATOM 777 O O . GLY A 1 99 ? -0.83 -16.172 3.9 1 98.38 99 GLY A O 1
ATOM 778 N N . ARG A 1 100 ? -0.763 -13.898 3.805 1 98.75 100 ARG A N 1
A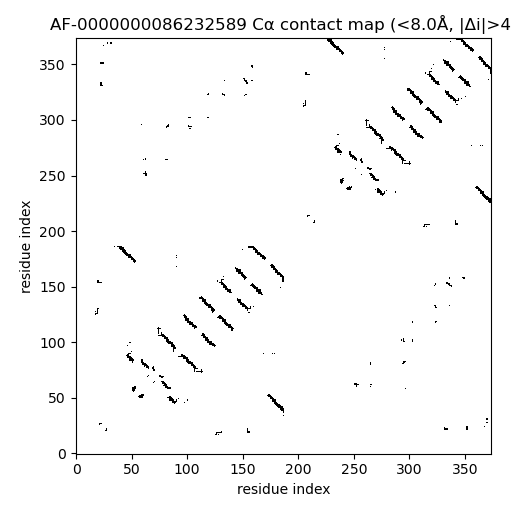TOM 779 C CA . ARG A 1 100 ? -1.039 -13.727 2.381 1 98.75 100 ARG A CA 1
ATOM 780 C C . ARG A 1 100 ? -0.172 -12.625 1.782 1 98.75 100 ARG A C 1
ATOM 782 O O . ARG A 1 100 ? 0.178 -11.664 2.467 1 98.75 100 ARG A O 1
ATOM 789 N N . ALA A 1 101 ? 0.186 -12.742 0.567 1 98.88 101 ALA A N 1
ATOM 790 C CA . ALA A 1 101 ? 0.66 -11.633 -0.258 1 98.88 101 ALA A CA 1
ATOM 791 C C . ALA A 1 101 ? -0.436 -11.141 -1.201 1 98.88 101 ALA A C 1
ATOM 793 O O . ALA A 1 101 ? -0.981 -11.922 -1.987 1 98.88 101 ALA A O 1
ATOM 794 N N . GLN A 1 102 ? -0.778 -9.867 -1.092 1 98.94 102 GLN A N 1
ATOM 795 C CA . GLN A 1 102 ? -1.916 -9.32 -1.824 1 98.94 102 GLN A CA 1
ATOM 796 C C . GLN A 1 102 ? -1.544 -8.023 -2.531 1 98.94 102 GLN A C 1
ATOM 798 O O . GLN A 1 102 ? -1.028 -7.094 -1.905 1 98.94 102 GLN A O 1
ATOM 803 N N . GLY A 1 103 ? -1.776 -7.926 -3.838 1 98.81 103 GLY A N 1
ATOM 804 C CA . GLY A 1 103 ? -1.51 -6.734 -4.625 1 98.81 103 GLY A CA 1
ATOM 805 C C . GLY A 1 103 ? -1.458 -7 -6.117 1 98.81 103 GLY A C 1
ATOM 806 O O . GLY A 1 103 ? -2.277 -7.754 -6.645 1 98.81 103 GLY A O 1
ATOM 807 N N . ILE A 1 104 ? -0.536 -6.277 -6.766 1 98.81 104 ILE A N 1
ATOM 808 C CA . ILE A 1 104 ? -0.441 -6.418 -8.219 1 98.81 104 ILE A CA 1
ATOM 809 C C . ILE A 1 104 ? 1.006 -6.703 -8.609 1 98.81 104 ILE A C 1
ATOM 811 O O . ILE A 1 104 ? 1.938 -6.316 -7.902 1 98.81 104 ILE A O 1
ATOM 815 N N . HIS A 1 105 ? 1.157 -7.41 -9.688 1 98.5 105 HIS A N 1
ATOM 816 C CA . HIS A 1 105 ? 2.436 -7.426 -10.391 1 98.5 105 HIS A CA 1
ATOM 817 C C . HIS A 1 105 ? 2.234 -7.453 -11.898 1 98.5 105 HIS A C 1
ATOM 819 O O . HIS A 1 105 ? 1.203 -7.926 -12.383 1 98.5 105 HIS A O 1
ATOM 825 N N . GLY A 1 106 ? 3.154 -6.863 -12.641 1 98.5 106 GLY A N 1
ATOM 826 C CA . GLY A 1 106 ? 3.096 -6.793 -14.094 1 98.5 106 GLY A CA 1
ATOM 827 C C . GLY A 1 106 ? 4.449 -6.965 -14.75 1 98.5 106 GLY A C 1
ATOM 828 O O . GLY A 1 106 ? 5.477 -7.016 -14.07 1 98.5 106 GLY A O 1
ATOM 829 N N . SER A 1 107 ? 4.41 -7.117 -16.109 1 98.56 107 SER A N 1
ATOM 830 C CA . SER A 1 107 ? 5.613 -7.332 -16.906 1 98.56 107 SER A CA 1
ATOM 831 C C . SER A 1 107 ? 5.98 -6.082 -17.703 1 98.56 107 SER A C 1
ATOM 833 O O . SER A 1 107 ? 5.504 -5.887 -18.828 1 98.56 107 SER A O 1
ATOM 835 N N . PRO A 1 108 ? 6.977 -5.285 -17.156 1 98.44 108 PRO A N 1
ATOM 836 C CA . PRO A 1 108 ? 7.27 -4 -17.797 1 98.44 108 PRO A CA 1
ATOM 837 C C . PRO A 1 108 ? 8.438 -4.082 -18.781 1 98.44 108 PRO A C 1
ATOM 839 O O . PRO A 1 108 ? 8.742 -3.105 -19.469 1 98.44 108 PRO A O 1
ATOM 842 N N . SER A 1 109 ? 9.109 -5.164 -18.859 1 98.38 109 SER A N 1
ATOM 843 C CA . SER A 1 109 ? 10.383 -5.199 -19.578 1 98.38 109 SER A CA 1
ATOM 844 C C . SER A 1 109 ? 10.188 -5.711 -21 1 98.38 109 SER A C 1
ATOM 846 O O . SER A 1 109 ? 9.555 -6.742 -21.219 1 98.38 109 SER A O 1
ATOM 848 N N . LEU A 1 110 ? 10.828 -5.051 -21.906 1 97.38 110 LEU A N 1
ATOM 849 C CA . LEU A 1 110 ? 10.82 -5.445 -23.312 1 97.38 110 LEU A CA 1
ATOM 850 C C . LEU A 1 110 ? 11.852 -6.539 -23.562 1 97.38 110 LEU A C 1
ATOM 852 O O . LEU A 1 110 ? 11.688 -7.34 -24.5 1 97.38 110 LEU A O 1
ATOM 856 N N . SER A 1 111 ? 12.891 -6.609 -22.734 1 97 111 SER A N 1
ATOM 857 C CA . SER A 1 111 ? 14.07 -7.355 -23.156 1 97 111 SER A CA 1
ATOM 858 C C . SER A 1 111 ? 14.25 -8.617 -22.328 1 97 111 SER A C 1
ATOM 860 O O . SER A 1 111 ? 14.938 -9.555 -22.734 1 97 111 SER A O 1
ATOM 862 N N . GLU A 1 112 ? 13.688 -8.688 -21.125 1 97.25 112 GLU A N 1
ATOM 863 C CA . GLU A 1 112 ? 13.789 -9.875 -20.281 1 97.25 112 GLU A CA 1
ATOM 864 C C . GLU A 1 112 ? 12.523 -10.078 -19.453 1 97.25 112 GLU A C 1
ATOM 866 O O . GLU A 1 112 ? 11.727 -9.148 -19.297 1 97.25 112 GLU A O 1
ATOM 871 N N . LEU A 1 113 ? 12.359 -11.328 -18.984 1 96.38 113 LEU A N 1
ATOM 872 C CA . LEU A 1 113 ? 11.273 -11.578 -18.047 1 96.38 113 LEU A CA 1
ATOM 873 C C . LEU A 1 113 ? 11.562 -10.93 -16.703 1 96.38 113 LEU A C 1
ATOM 875 O O . LEU A 1 113 ? 12.383 -11.43 -15.922 1 96.38 113 LEU A O 1
ATOM 879 N N . ALA A 1 114 ? 10.93 -9.797 -16.484 1 98.25 114 ALA A N 1
ATOM 880 C CA . ALA A 1 114 ? 11.008 -9.039 -15.242 1 98.25 114 ALA A CA 1
ATOM 881 C C . ALA A 1 114 ? 9.633 -8.547 -14.812 1 98.25 114 ALA A C 1
ATOM 883 O O . ALA A 1 114 ? 8.789 -8.234 -15.648 1 98.25 114 ALA A O 1
ATOM 884 N N . LEU A 1 115 ? 9.516 -8.523 -13.508 1 98.5 115 LEU A N 1
ATOM 885 C CA . LEU A 1 115 ? 8.203 -8.18 -12.969 1 98.5 115 LEU A CA 1
ATOM 886 C C . LEU A 1 115 ? 8.297 -6.949 -12.07 1 98.5 115 LEU A C 1
ATOM 888 O O . LEU A 1 115 ? 9.266 -6.797 -11.32 1 98.5 115 LEU A O 1
ATOM 892 N N . PHE A 1 116 ? 7.367 -6.07 -12.234 1 98.69 116 PHE A N 1
ATOM 893 C CA . PHE A 1 116 ? 7.059 -5.004 -11.289 1 98.69 116 PHE A CA 1
ATOM 894 C C . PHE A 1 116 ? 6.102 -5.492 -10.211 1 98.69 116 PHE A C 1
ATOM 896 O O . PHE A 1 116 ? 5.004 -5.961 -10.523 1 98.69 116 PHE A O 1
ATOM 903 N N . PHE A 1 117 ? 6.559 -5.348 -8.961 1 98.81 117 PHE A N 1
ATOM 904 C CA . PHE A 1 117 ? 5.715 -5.773 -7.848 1 98.81 117 PHE A CA 1
ATOM 905 C C . PHE A 1 117 ? 5.301 -4.582 -6.996 1 98.81 117 PHE A C 1
ATOM 907 O O . PHE A 1 117 ? 6.117 -3.699 -6.715 1 98.81 117 PHE A O 1
ATOM 914 N N . ASP A 1 118 ? 4.121 -4.477 -6.609 1 98.88 118 ASP A N 1
ATOM 915 C CA . ASP A 1 118 ? 3.529 -3.572 -5.633 1 98.88 118 ASP A CA 1
ATOM 916 C C . ASP A 1 118 ? 2.434 -4.27 -4.828 1 98.88 118 ASP A C 1
ATOM 918 O O . ASP A 1 118 ? 1.349 -4.539 -5.348 1 98.88 118 ASP A O 1
ATOM 922 N N . PHE A 1 119 ? 2.729 -4.555 -3.492 1 98.88 119 PHE A N 1
ATOM 923 C CA . PHE A 1 119 ? 1.803 -5.41 -2.758 1 98.88 119 PHE A CA 1
ATOM 924 C C . PHE A 1 119 ? 2.051 -5.312 -1.257 1 98.88 119 PHE A C 1
ATOM 926 O O . PHE A 1 119 ? 2.9 -4.539 -0.812 1 98.88 119 PHE A O 1
ATOM 933 N N . ASN A 1 120 ? 1.238 -6.016 -0.491 1 98.94 120 ASN A N 1
ATOM 934 C CA . ASN A 1 120 ? 1.384 -6.129 0.956 1 98.94 120 ASN A CA 1
ATOM 935 C C . ASN A 1 120 ? 1.553 -7.578 1.394 1 98.94 120 ASN A C 1
ATOM 937 O O . ASN A 1 120 ? 0.857 -8.469 0.897 1 98.94 120 ASN A O 1
ATOM 941 N N . PHE A 1 121 ? 2.479 -7.773 2.273 1 98.88 121 PHE A N 1
ATOM 942 C CA . PHE A 1 121 ? 2.355 -8.953 3.123 1 98.88 121 PHE A CA 1
ATOM 943 C C . PHE A 1 121 ? 1.321 -8.727 4.219 1 98.88 121 PHE A C 1
ATOM 945 O O . PHE A 1 121 ? 1.394 -7.734 4.953 1 98.88 121 PHE A O 1
ATOM 952 N N . VAL A 1 122 ? 0.418 -9.633 4.309 1 98.62 122 VAL A N 1
ATOM 953 C CA . VAL A 1 122 ? -0.654 -9.578 5.297 1 98.62 122 VAL A CA 1
ATOM 954 C C . VAL A 1 122 ? -0.515 -10.75 6.266 1 98.62 122 VAL A C 1
ATOM 956 O O . VAL A 1 122 ? -0.792 -11.898 5.91 1 98.62 122 VAL A O 1
ATOM 959 N N . PHE A 1 123 ? -0.186 -10.453 7.492 1 97.88 123 PHE A N 1
ATOM 960 C CA . PHE A 1 123 ? 0.034 -11.531 8.445 1 97.88 123 PHE A CA 1
ATOM 961 C C . PHE A 1 123 ? -1.264 -11.898 9.156 1 97.88 123 PHE A C 1
ATOM 963 O O . PHE A 1 123 ? -2.027 -11.023 9.562 1 97.88 123 PHE A O 1
ATOM 970 N N . THR A 1 124 ? -1.452 -13.219 9.305 1 96.38 124 THR A N 1
ATOM 971 C CA . THR A 1 124 ? -2.736 -13.703 9.805 1 96.38 124 THR A CA 1
ATOM 972 C C . THR A 1 124 ? -2.541 -14.633 10.992 1 96.38 124 THR A C 1
ATOM 974 O O . THR A 1 124 ? -3.484 -15.289 11.438 1 96.38 124 THR A O 1
ATOM 977 N N . ASP A 1 125 ? -1.354 -14.734 11.477 1 93.94 125 ASP A N 1
ATOM 978 C CA . ASP A 1 125 ? -1.054 -15.688 12.539 1 93.94 125 ASP A CA 1
ATOM 979 C C . ASP A 1 125 ? -0.091 -15.086 13.562 1 93.94 125 ASP A C 1
ATOM 981 O O . ASP A 1 125 ? 0.688 -14.188 13.234 1 93.94 125 ASP A O 1
ATOM 985 N N . GLY A 1 126 ? -0.263 -15.633 14.836 1 92.62 126 GLY A N 1
ATOM 986 C CA . GLY A 1 126 ? 0.729 -15.312 15.852 1 92.62 126 GLY A CA 1
ATOM 987 C C . GLY A 1 126 ? 0.684 -13.867 16.297 1 92.62 126 GLY A C 1
ATOM 988 O O . GLY A 1 126 ? -0.356 -13.211 16.203 1 92.62 126 GLY A O 1
ATOM 989 N N . PRO A 1 127 ? 1.801 -13.375 16.797 1 92.94 127 PRO A N 1
ATOM 990 C CA . PRO A 1 127 ? 1.845 -12.031 17.375 1 92.94 127 PRO A CA 1
ATOM 991 C C . PRO A 1 127 ? 1.695 -10.938 16.328 1 92.94 127 PRO A C 1
ATOM 993 O O . PRO A 1 127 ? 1.424 -9.781 16.672 1 92.94 127 PRO A O 1
ATOM 996 N N . TYR A 1 128 ? 1.762 -11.258 15.078 1 95.06 128 TYR A N 1
ATOM 997 C CA . TYR A 1 128 ? 1.725 -10.25 14.031 1 95.06 128 TYR A CA 1
ATOM 998 C C . TYR A 1 128 ? 0.399 -10.289 13.281 1 95.06 128 TYR A C 1
ATOM 1000 O O . TYR A 1 128 ? 0.234 -9.609 12.266 1 95.06 128 TYR A O 1
ATOM 1008 N N . ASN A 1 129 ? -0.497 -11.062 13.805 1 95.19 129 ASN A N 1
ATOM 1009 C CA . ASN A 1 129 ? -1.815 -11.156 13.188 1 95.19 129 ASN A CA 1
ATOM 1010 C C . ASN A 1 129 ? -2.467 -9.781 13.047 1 95.19 129 ASN A C 1
ATOM 1012 O O . ASN A 1 129 ? -2.537 -9.016 14.008 1 95.19 129 ASN A O 1
ATOM 1016 N N . GLY A 1 130 ? -2.9 -9.461 11.789 1 93.56 130 GLY A N 1
ATOM 1017 C CA . GLY A 1 130 ? -3.605 -8.211 11.547 1 93.56 130 GLY A CA 1
ATOM 1018 C C . GLY A 1 130 ? -2.686 -7.078 11.125 1 93.56 130 GLY A C 1
ATOM 1019 O O . GLY A 1 130 ? -3.143 -5.957 10.891 1 93.56 130 GLY A O 1
ATOM 1020 N N . THR A 1 131 ? -1.381 -7.355 11.047 1 96.81 131 THR A N 1
ATOM 1021 C CA . THR A 1 131 ? -0.412 -6.352 10.617 1 96.81 131 THR A CA 1
ATOM 1022 C C . THR A 1 131 ? 0.035 -6.613 9.18 1 96.81 131 THR A C 1
ATOM 1024 O O . THR A 1 131 ? -0.091 -7.734 8.68 1 96.81 131 THR A O 1
ATOM 1027 N N . THR A 1 132 ? 0.467 -5.535 8.531 1 98.44 132 THR A N 1
ATOM 1028 C CA . THR A 1 132 ? 0.903 -5.668 7.145 1 98.44 132 THR A CA 1
ATOM 1029 C C . THR A 1 132 ? 2.271 -5.023 6.945 1 98.44 132 THR A C 1
ATOM 1031 O O . THR A 1 132 ? 2.695 -4.188 7.746 1 98.44 132 THR A O 1
ATOM 1034 N N . LEU A 1 133 ? 2.938 -5.449 5.898 1 98.88 133 LEU A N 1
ATOM 1035 C CA . LEU A 1 133 ? 4.105 -4.789 5.32 1 98.88 133 LEU A CA 1
ATOM 1036 C C . LEU A 1 133 ? 3.854 -4.414 3.863 1 98.88 133 LEU A C 1
ATOM 1038 O O . LEU A 1 133 ? 3.383 -5.242 3.078 1 98.88 133 LEU A O 1
ATOM 1042 N N . SER A 1 134 ? 4.141 -3.191 3.512 1 98.88 134 SER A N 1
ATOM 1043 C CA . SER A 1 134 ? 4.043 -2.742 2.127 1 98.88 134 SER A CA 1
ATOM 1044 C C . SER A 1 134 ? 5.363 -2.93 1.388 1 98.88 134 SER A C 1
ATOM 1046 O O . SER A 1 134 ? 6.418 -2.535 1.885 1 98.88 134 SER A O 1
ATOM 1048 N N . VAL A 1 135 ? 5.234 -3.492 0.179 1 98.88 135 VAL A N 1
ATOM 1049 C CA . VAL A 1 135 ? 6.43 -3.93 -0.539 1 98.88 135 VAL A CA 1
ATOM 1050 C C . VAL A 1 135 ? 6.344 -3.488 -1.998 1 98.88 135 VAL A C 1
ATOM 1052 O O . VAL A 1 135 ? 5.289 -3.59 -2.625 1 98.88 135 VAL A O 1
ATOM 1055 N N . MET A 1 136 ? 7.48 -3.012 -2.482 1 98.75 136 MET A N 1
ATOM 1056 C CA . MET A 1 136 ? 7.57 -2.625 -3.887 1 98.75 136 MET A CA 1
ATOM 1057 C C . MET A 1 136 ? 8.945 -2.953 -4.453 1 98.75 136 MET A C 1
ATOM 1059 O O . MET A 1 136 ? 9.945 -2.932 -3.729 1 98.75 136 MET A O 1
ATOM 1063 N N . GLY A 1 137 ? 8.953 -3.32 -5.754 1 98.56 137 GLY A N 1
ATOM 1064 C CA . GLY A 1 137 ? 10.25 -3.502 -6.383 1 98.56 137 GLY A CA 1
ATOM 1065 C C . GLY A 1 137 ? 10.172 -4.258 -7.695 1 98.56 137 GLY A C 1
ATOM 1066 O O . GLY A 1 137 ? 9.086 -4.504 -8.219 1 98.56 137 GLY A O 1
ATOM 1067 N N . ARG A 1 138 ? 11.312 -4.473 -8.234 1 98.62 138 ARG A N 1
ATOM 1068 C CA . ARG A 1 138 ? 11.523 -5.191 -9.492 1 98.62 138 ARG A CA 1
ATOM 1069 C C . ARG A 1 138 ? 12.242 -6.512 -9.25 1 98.62 138 ARG A C 1
ATOM 1071 O O . ARG A 1 138 ? 13.203 -6.57 -8.484 1 98.62 138 ARG A O 1
ATOM 1078 N N . VAL A 1 139 ? 11.711 -7.516 -9.891 1 97.75 139 VAL A N 1
ATOM 1079 C CA . VAL A 1 139 ? 12.414 -8.789 -9.852 1 97.75 139 VAL A CA 1
ATOM 1080 C C . VAL A 1 139 ? 12.633 -9.305 -11.273 1 97.75 139 VAL A C 1
ATOM 1082 O O . VAL A 1 139 ? 11.727 -9.258 -12.102 1 97.75 139 VAL A O 1
ATOM 1085 N N . ALA A 1 140 ? 13.797 -9.742 -11.531 1 97.19 140 ALA A N 1
ATOM 1086 C CA . ALA A 1 140 ? 14.133 -10.32 -12.828 1 97.19 140 ALA A CA 1
ATOM 1087 C C . ALA A 1 140 ? 14.406 -11.82 -12.711 1 97.19 140 ALA A C 1
ATOM 1089 O O . ALA A 1 140 ? 15.125 -12.258 -11.812 1 97.19 140 ALA A O 1
ATOM 1090 N N . GLU A 1 141 ? 13.891 -12.602 -13.594 1 92.62 141 GLU A N 1
ATOM 1091 C CA . GLU A 1 141 ? 14.016 -14.055 -13.555 1 92.62 141 GLU A CA 1
ATOM 1092 C C . GLU A 1 141 ? 15.469 -14.484 -13.719 1 92.62 141 GLU A C 1
ATOM 1094 O O . GLU A 1 141 ? 15.859 -15.562 -13.266 1 92.62 141 GLU A O 1
ATOM 1099 N N . SER A 1 142 ? 16.234 -13.695 -14.312 1 94.5 142 SER A N 1
ATOM 1100 C CA . SER A 1 142 ? 17.641 -14.031 -14.555 1 94.5 142 SER A CA 1
ATOM 1101 C C . SER A 1 142 ? 18.453 -13.992 -13.266 1 94.5 142 SER A C 1
ATOM 1103 O O . SER A 1 142 ? 19.578 -14.484 -13.219 1 94.5 142 SER A O 1
ATOM 1105 N N . GLN A 1 143 ? 17.953 -13.391 -12.266 1 96.81 143 GLN A N 1
ATOM 1106 C CA . GLN A 1 143 ? 18.656 -13.289 -10.992 1 96.81 143 GLN A CA 1
ATOM 1107 C C . GLN A 1 143 ? 18.234 -14.406 -10.039 1 96.81 143 GLN A C 1
ATOM 1109 O O . GLN A 1 143 ? 17.031 -14.633 -9.836 1 96.81 143 GLN A O 1
ATOM 1114 N N . GLU A 1 144 ? 19.234 -15 -9.453 1 97.44 144 GLU A N 1
ATOM 1115 C CA . GLU A 1 144 ? 18.938 -16.047 -8.477 1 97.44 144 GLU A CA 1
ATOM 1116 C C . GLU A 1 144 ? 18.234 -15.484 -7.254 1 97.44 144 GLU A C 1
ATOM 1118 O O . GLU A 1 144 ? 17.203 -16.016 -6.824 1 97.44 144 GLU A O 1
ATOM 1123 N N . TYR A 1 145 ? 18.938 -14.43 -6.691 1 98.38 145 TYR A N 1
ATOM 1124 C CA . TYR A 1 145 ? 18.359 -13.703 -5.57 1 98.38 145 TYR A CA 1
ATOM 1125 C C . TYR A 1 145 ? 17.859 -12.328 -6.012 1 98.38 145 TYR A C 1
ATOM 1127 O O . TYR A 1 145 ? 18.516 -11.648 -6.801 1 98.38 145 TYR A O 1
ATOM 1135 N N . ARG A 1 146 ? 16.672 -12.039 -5.535 1 98.19 146 ARG A N 1
ATOM 1136 C CA . ARG A 1 146 ? 16.047 -10.758 -5.855 1 98.19 146 ARG A CA 1
ATOM 1137 C C . ARG A 1 146 ? 15.625 -10.023 -4.586 1 98.19 146 ARG A C 1
ATOM 1139 O O . ARG A 1 146 ? 15.312 -10.648 -3.572 1 98.19 146 ARG A O 1
ATOM 1146 N N . GLU A 1 147 ? 15.672 -8.711 -4.648 1 98.5 147 GLU A N 1
ATOM 1147 C CA . GLU A 1 147 ? 15.297 -7.906 -3.486 1 98.5 147 GLU A CA 1
ATOM 1148 C C . GLU A 1 147 ? 14.133 -6.98 -3.805 1 98.5 147 GLU A C 1
ATOM 1150 O O . GLU A 1 147 ? 14.07 -6.402 -4.891 1 98.5 147 GLU A O 1
ATOM 1155 N N . LEU A 1 148 ? 13.25 -6.934 -2.895 1 98.88 148 LEU A N 1
ATOM 1156 C CA . LEU A 1 148 ? 12.18 -5.945 -2.855 1 98.88 148 LEU A CA 1
ATOM 1157 C C . LEU A 1 148 ? 12.305 -5.051 -1.628 1 98.88 148 LEU A C 1
ATOM 1159 O O . LEU A 1 148 ? 12.828 -5.48 -0.594 1 98.88 148 LEU A O 1
ATOM 1163 N N . SER A 1 149 ? 11.828 -3.869 -1.71 1 98.88 149 SER A N 1
ATOM 1164 C CA . SER A 1 149 ? 11.875 -2.918 -0.605 1 98.88 149 SER A CA 1
ATOM 1165 C C . SER A 1 149 ? 10.625 -3.01 0.261 1 98.88 149 SER A C 1
ATOM 1167 O O . SER A 1 149 ? 9.508 -3.037 -0.255 1 98.88 149 SER A O 1
ATOM 1169 N N . ILE A 1 150 ? 10.797 -3.084 1.506 1 98.88 150 ILE A N 1
ATOM 1170 C CA . ILE A 1 150 ? 9.727 -2.805 2.459 1 98.88 150 ILE A CA 1
ATOM 1171 C C . ILE A 1 150 ? 9.68 -1.309 2.758 1 98.88 150 ILE A C 1
ATOM 1173 O O . ILE A 1 150 ? 10.633 -0.75 3.314 1 98.88 150 ILE A O 1
ATOM 1177 N N . ILE A 1 151 ? 8.539 -0.694 2.482 1 98.62 151 ILE A N 1
ATOM 1178 C CA . ILE A 1 151 ? 8.539 0.765 2.465 1 98.62 151 ILE A CA 1
ATOM 1179 C C . ILE A 1 151 ? 7.551 1.295 3.502 1 98.62 151 ILE A C 1
ATOM 1181 O O . ILE A 1 151 ? 7.387 2.508 3.65 1 98.62 151 ILE A O 1
ATOM 1185 N N . GLY A 1 152 ? 6.918 0.442 4.188 1 98.25 152 GLY A N 1
ATOM 1186 C CA . GLY A 1 152 ? 5.973 0.795 5.234 1 98.25 152 GLY A CA 1
ATOM 1187 C C . GLY A 1 152 ? 5.207 -0.399 5.773 1 98.25 152 GLY A C 1
ATOM 1188 O O . GLY A 1 152 ? 5.543 -1.546 5.473 1 98.25 152 GLY A O 1
ATOM 1189 N N . GLY A 1 153 ? 4.164 -0.07 6.586 1 98.31 153 GLY A N 1
ATOM 1190 C CA . GLY A 1 153 ? 3.318 -1.099 7.172 1 98.31 153 GLY A CA 1
ATOM 1191 C C . GLY A 1 153 ? 2.271 -0.544 8.117 1 98.31 153 GLY A C 1
ATOM 1192 O O . GLY A 1 153 ? 2.164 0.672 8.289 1 98.31 153 GLY A O 1
ATOM 1193 N N . SER A 1 154 ? 1.509 -1.471 8.68 1 98.06 154 SER A N 1
ATOM 1194 C CA . SER A 1 154 ? 0.459 -1.112 9.633 1 98.06 154 SER A CA 1
ATOM 1195 C C . SER A 1 154 ? 0.627 -1.858 10.945 1 98.06 154 SER A C 1
ATOM 1197 O O . SER A 1 154 ? 1.387 -2.826 11.031 1 98.06 154 SER A O 1
ATOM 1199 N N . GLY A 1 155 ? -0.08 -1.386 11.93 1 96.38 155 GLY A N 1
ATOM 1200 C CA . GLY A 1 155 ? -0.016 -2.047 13.227 1 96.38 155 GLY A CA 1
ATOM 1201 C C . GLY A 1 155 ? 1.368 -2.016 13.844 1 96.38 155 GLY A C 1
ATOM 1202 O O . GLY A 1 155 ? 1.967 -0.947 13.984 1 96.38 155 GLY A O 1
ATOM 1203 N N . ILE A 1 156 ? 1.873 -3.209 14.117 1 96.38 156 ILE A N 1
ATOM 1204 C CA . ILE A 1 156 ? 3.18 -3.332 14.75 1 96.38 156 ILE A CA 1
ATOM 1205 C C . ILE A 1 156 ? 4.266 -2.812 13.812 1 96.38 156 ILE A C 1
ATOM 1207 O O . ILE A 1 156 ? 5.336 -2.396 14.258 1 96.38 156 ILE A O 1
ATOM 1211 N N . PHE A 1 157 ? 3.967 -2.703 12.578 1 98.06 157 PHE A N 1
ATOM 1212 C CA . PHE A 1 157 ? 4.988 -2.359 11.594 1 98.06 157 PHE A CA 1
ATOM 1213 C C . PHE A 1 157 ? 4.785 -0.937 11.086 1 98.06 157 PHE A C 1
ATOM 1215 O O . PHE A 1 157 ? 5.211 -0.605 9.977 1 98.06 157 PHE A O 1
ATOM 1222 N N . ARG A 1 158 ? 4.117 -0.087 11.852 1 98.25 158 ARG A N 1
ATOM 1223 C CA . ARG A 1 158 ? 4.094 1.334 11.516 1 98.25 158 ARG A CA 1
ATOM 1224 C C . ARG A 1 158 ? 5.504 1.864 11.281 1 98.25 158 ARG A C 1
ATOM 1226 O O . ARG A 1 158 ? 6.406 1.625 12.094 1 98.25 158 ARG A O 1
ATOM 1233 N N . LEU A 1 159 ? 5.688 2.568 10.125 1 98.25 159 LEU A N 1
ATOM 1234 C CA . LEU A 1 159 ? 6.926 3.242 9.75 1 98.25 159 LEU A CA 1
ATOM 1235 C C . LEU A 1 159 ? 8.031 2.23 9.484 1 98.25 159 LEU A C 1
ATOM 1237 O O . LEU A 1 159 ? 9.219 2.584 9.477 1 98.25 159 LEU A O 1
ATOM 1241 N N . ALA A 1 160 ? 7.699 1.016 9.25 1 98.62 160 ALA A N 1
ATOM 1242 C CA . ALA A 1 160 ? 8.703 -0.024 9.031 1 98.62 160 ALA A CA 1
ATOM 1243 C C . ALA A 1 160 ? 9.461 0.212 7.727 1 98.62 160 ALA A C 1
ATOM 1245 O O . ALA A 1 160 ? 8.914 0.772 6.773 1 98.62 160 ALA A O 1
ATOM 1246 N N . LYS A 1 161 ? 10.656 -0.261 7.734 1 98.56 161 LYS A N 1
ATOM 1247 C CA . LYS A 1 161 ? 11.516 -0.361 6.559 1 98.56 161 LYS A CA 1
ATOM 1248 C C . LYS A 1 161 ? 12.312 -1.663 6.57 1 98.56 161 LYS A C 1
ATOM 1250 O O . LYS A 1 161 ? 12.562 -2.238 7.633 1 98.56 161 LYS A O 1
ATOM 1255 N N . GLY A 1 162 ? 12.688 -2.105 5.387 1 98.81 162 GLY A N 1
ATOM 1256 C CA . GLY A 1 162 ? 13.461 -3.336 5.336 1 98.81 162 GLY A CA 1
ATOM 1257 C C . GLY A 1 162 ? 13.625 -3.879 3.93 1 98.81 162 GLY A C 1
ATOM 1258 O O . GLY A 1 162 ? 13.469 -3.145 2.951 1 98.81 162 GLY A O 1
ATOM 1259 N N . VAL A 1 163 ? 14.016 -5.121 3.9 1 98.94 163 VAL A N 1
ATOM 1260 C CA . VAL A 1 163 ? 14.273 -5.805 2.635 1 98.94 163 VAL A CA 1
ATOM 1261 C C . VAL A 1 163 ? 13.648 -7.195 2.662 1 98.94 163 VAL A C 1
ATOM 1263 O O . VAL A 1 163 ? 13.742 -7.906 3.664 1 98.94 163 VAL A O 1
ATOM 1266 N N . ALA A 1 164 ? 13.055 -7.531 1.619 1 98.94 164 ALA A N 1
ATOM 1267 C CA . ALA A 1 164 ? 12.609 -8.898 1.354 1 98.94 164 ALA A CA 1
ATOM 1268 C C . ALA A 1 164 ? 13.461 -9.547 0.263 1 98.94 164 ALA A C 1
ATOM 1270 O O . ALA A 1 164 ? 13.477 -9.086 -0.879 1 98.94 164 ALA A O 1
ATOM 1271 N N . THR A 1 165 ? 14.102 -10.586 0.586 1 98.88 165 THR A N 1
ATOM 1272 C CA . THR A 1 165 ? 14.906 -11.328 -0.377 1 98.88 165 THR A CA 1
ATOM 1273 C C . THR A 1 165 ? 14.172 -12.586 -0.836 1 98.88 165 THR A C 1
ATOM 1275 O O . THR A 1 165 ? 13.758 -13.406 -0.014 1 98.88 165 THR A O 1
ATOM 1278 N N . GLY A 1 166 ? 14.039 -12.703 -2.141 1 98.5 166 GLY A N 1
ATOM 1279 C CA . GLY A 1 166 ? 13.328 -13.836 -2.711 1 98.5 166 GLY A CA 1
ATOM 1280 C C . GLY A 1 166 ? 14.211 -14.719 -3.576 1 98.5 166 GLY A C 1
ATOM 1281 O O . GLY A 1 166 ? 15.133 -14.227 -4.23 1 98.5 166 GLY A O 1
ATOM 1282 N N . LYS A 1 167 ? 13.859 -15.977 -3.57 1 98.5 167 LYS A N 1
ATOM 1283 C CA . LYS A 1 167 ? 14.445 -16.969 -4.453 1 98.5 167 LYS A CA 1
ATOM 1284 C C . LYS A 1 167 ? 13.406 -17.984 -4.922 1 98.5 167 LYS A C 1
ATOM 1286 O O . LYS A 1 167 ? 12.656 -18.531 -4.109 1 98.5 167 LYS A O 1
ATOM 1291 N N . THR A 1 168 ? 13.43 -18.203 -6.223 1 98.19 168 THR A N 1
ATOM 1292 C CA . THR A 1 168 ? 12.508 -19.219 -6.719 1 98.19 168 THR A CA 1
ATOM 1293 C C . THR A 1 168 ? 12.867 -20.594 -6.176 1 98.19 168 THR A C 1
ATOM 1295 O O . THR A 1 168 ? 14 -21.062 -6.348 1 98.19 168 THR A O 1
ATOM 1298 N N . TYR A 1 169 ? 11.953 -21.188 -5.535 1 98.44 169 TYR A N 1
ATOM 1299 C CA . TYR A 1 169 ? 12.125 -22.531 -5.008 1 98.44 169 TYR A CA 1
ATOM 1300 C C . TYR A 1 169 ? 11.648 -23.578 -6.008 1 98.44 169 TYR A C 1
ATOM 1302 O O . TYR A 1 169 ? 12.266 -24.641 -6.156 1 98.44 169 TYR A O 1
ATOM 1310 N N . PHE A 1 170 ? 10.547 -23.328 -6.664 1 98.06 170 PHE A N 1
ATOM 1311 C CA . PHE A 1 170 ? 9.93 -24.219 -7.641 1 98.06 170 PHE A CA 1
ATOM 1312 C C . PHE A 1 170 ? 9.148 -23.422 -8.68 1 98.06 170 PHE A C 1
ATOM 1314 O O . PHE A 1 170 ? 8.547 -22.406 -8.352 1 98.06 170 PHE A O 1
ATOM 1321 N N . SER A 1 171 ? 9.195 -23.859 -9.969 1 96.12 171 SER A N 1
ATOM 1322 C CA . SER A 1 171 ? 8.391 -23.219 -11 1 96.12 171 SER A CA 1
ATOM 1323 C C . SER A 1 171 ? 7.992 -24.203 -12.094 1 96.12 171 SER A C 1
ATOM 1325 O O . SER A 1 171 ? 8.82 -25.016 -12.539 1 96.12 171 SER A O 1
ATOM 1327 N N . ASN A 1 172 ? 6.723 -24.172 -12.492 1 94.56 172 ASN A N 1
ATOM 1328 C CA . ASN A 1 172 ? 6.219 -24.766 -13.727 1 94.56 172 ASN A CA 1
ATOM 1329 C C . ASN A 1 172 ? 5.125 -23.922 -14.359 1 94.56 172 ASN A C 1
ATOM 1331 O O . ASN A 1 172 ? 4.984 -22.734 -14.039 1 94.56 172 ASN A O 1
ATOM 1335 N N . ASP A 1 173 ? 4.375 -24.391 -15.281 1 91.06 173 ASP A N 1
ATOM 1336 C CA . ASP A 1 173 ? 3.426 -23.594 -16.047 1 91.06 173 ASP A CA 1
ATOM 1337 C C . ASP A 1 173 ? 2.229 -23.188 -15.188 1 91.06 173 ASP A C 1
ATOM 1339 O O . ASP A 1 173 ? 1.487 -22.281 -15.531 1 91.06 173 ASP A O 1
ATOM 1343 N N . LYS A 1 174 ? 2.068 -23.812 -13.992 1 93.94 174 LYS A N 1
ATOM 1344 C CA . LYS A 1 174 ? 0.848 -23.609 -13.219 1 93.94 174 LYS A CA 1
ATOM 1345 C C . LYS A 1 174 ? 1.158 -23.031 -11.844 1 93.94 174 LYS A C 1
ATOM 1347 O O . LYS A 1 174 ? 0.278 -22.469 -11.195 1 93.94 174 LYS A O 1
ATOM 1352 N N . LEU A 1 175 ? 2.383 -23.266 -11.414 1 96.19 175 LEU A N 1
ATOM 1353 C CA . LEU A 1 175 ? 2.703 -22.969 -10.016 1 96.19 175 LEU A CA 1
ATOM 1354 C C . LEU A 1 175 ? 4.113 -22.391 -9.898 1 96.19 175 LEU A C 1
ATOM 1356 O O . LEU A 1 175 ? 5.051 -22.906 -10.516 1 96.19 175 LEU A O 1
ATOM 1360 N N . VAL A 1 176 ? 4.195 -21.328 -9.18 1 97.44 176 VAL A N 1
ATOM 1361 C CA . VAL A 1 176 ? 5.508 -20.844 -8.758 1 97.44 176 VAL A CA 1
ATOM 1362 C C . VAL A 1 176 ? 5.559 -20.75 -7.23 1 97.44 176 VAL A C 1
ATOM 1364 O O . VAL A 1 176 ? 4.621 -20.266 -6.598 1 97.44 176 VAL A O 1
ATOM 1367 N N . ILE A 1 177 ? 6.637 -21.281 -6.629 1 98.56 177 ILE A N 1
ATOM 1368 C CA . ILE A 1 177 ? 6.926 -21.156 -5.207 1 98.56 177 ILE A CA 1
ATOM 1369 C C . ILE A 1 177 ? 8.195 -20.328 -5.008 1 98.56 177 ILE A C 1
ATOM 1371 O O . ILE A 1 177 ? 9.242 -20.641 -5.578 1 98.56 177 ILE A O 1
ATOM 1375 N N . VAL A 1 178 ? 8.094 -19.281 -4.262 1 98.69 178 VAL A N 1
ATOM 1376 C CA . VAL A 1 178 ? 9.227 -18.406 -3.973 1 98.69 178 VAL A CA 1
ATOM 1377 C C . VAL A 1 178 ? 9.523 -18.438 -2.473 1 98.69 178 VAL A C 1
ATOM 1379 O O . VAL A 1 178 ? 8.609 -18.297 -1.654 1 98.69 178 VAL A O 1
ATOM 1382 N N . GLU A 1 179 ? 10.773 -18.625 -2.098 1 98.88 179 GLU A N 1
ATOM 1383 C CA . GLU A 1 179 ? 11.234 -18.5 -0.72 1 98.88 179 GLU A CA 1
ATOM 1384 C C . GLU A 1 179 ? 11.609 -17.062 -0.386 1 98.88 179 GLU A C 1
ATOM 1386 O O . GLU A 1 179 ? 12.398 -16.438 -1.101 1 98.88 179 GLU A O 1
ATOM 1391 N N . TYR A 1 180 ? 11.078 -16.562 0.718 1 98.88 180 TYR A N 1
ATOM 1392 C CA . TYR A 1 180 ? 11.359 -15.195 1.125 1 98.88 180 TYR A CA 1
ATOM 1393 C C . TYR A 1 180 ? 12.062 -15.164 2.479 1 98.88 180 TYR A C 1
ATOM 1395 O O . TYR A 1 180 ? 11.695 -15.906 3.395 1 98.88 180 TYR A O 1
ATOM 1403 N N . ASN A 1 181 ? 13.031 -14.305 2.609 1 98.94 181 ASN A N 1
ATOM 1404 C CA . ASN A 1 181 ? 13.664 -13.852 3.842 1 98.94 181 ASN A CA 1
ATOM 1405 C C . ASN A 1 181 ? 13.523 -12.344 4.023 1 98.94 181 ASN A C 1
ATOM 1407 O O . ASN A 1 181 ? 13.961 -11.57 3.17 1 98.94 181 ASN A O 1
ATOM 1411 N N . LEU A 1 182 ? 12.906 -11.977 5.109 1 98.94 182 LEU A N 1
ATOM 1412 C CA . LEU A 1 182 ? 12.742 -10.547 5.367 1 98.94 182 LEU A CA 1
ATOM 1413 C C . LEU A 1 182 ? 13.609 -10.109 6.535 1 98.94 182 LEU A C 1
ATOM 1415 O O . LEU A 1 182 ? 13.781 -10.844 7.508 1 98.94 182 LEU A O 1
ATOM 1419 N N . ILE A 1 183 ? 14.133 -8.93 6.488 1 98.94 183 ILE A N 1
ATOM 1420 C CA . ILE A 1 183 ? 14.688 -8.172 7.605 1 98.94 183 ILE A CA 1
ATOM 1421 C C . ILE A 1 183 ? 14 -6.812 7.699 1 98.94 183 ILE A C 1
ATOM 1423 O O . ILE A 1 183 ? 14 -6.043 6.734 1 98.94 183 ILE A O 1
ATOM 1427 N N . ILE A 1 184 ? 13.398 -6.559 8.844 1 98.81 184 ILE A N 1
ATOM 1428 C CA . ILE A 1 184 ? 12.531 -5.398 9.016 1 98.81 184 ILE A CA 1
ATOM 1429 C C . ILE A 1 184 ? 13.008 -4.574 10.211 1 98.81 184 ILE A C 1
ATOM 1431 O O . ILE A 1 184 ? 13.195 -5.113 11.312 1 98.81 184 ILE A O 1
ATOM 1435 N N . ILE A 1 185 ? 13.188 -3.326 10.023 1 98.81 185 ILE A N 1
ATOM 1436 C CA . ILE A 1 185 ? 13.43 -2.375 11.109 1 98.81 185 ILE A CA 1
ATOM 1437 C C . ILE A 1 185 ? 12.141 -1.639 11.445 1 98.81 185 ILE A C 1
ATOM 1439 O O . ILE A 1 185 ? 11.453 -1.129 10.555 1 98.81 185 ILE A O 1
ATOM 1443 N N . HIS A 1 186 ? 11.82 -1.662 12.703 1 97.88 186 HIS A N 1
ATOM 1444 C CA . HIS A 1 186 ? 10.617 -0.994 13.172 1 97.88 186 HIS A CA 1
ATOM 1445 C C . HIS A 1 186 ? 10.742 -0.59 14.641 1 97.88 186 HIS A C 1
ATOM 1447 O O . HIS A 1 186 ? 11.844 -0.588 15.195 1 97.88 186 HIS A O 1
ATOM 1453 N N . TYR A 1 187 ? 9.586 -0.252 15.297 1 96.12 187 TYR A N 1
ATOM 1454 C CA . TYR A 1 187 ? 9.68 0.358 16.609 1 96.12 187 TYR A CA 1
ATOM 1455 C C . TYR A 1 187 ? 8.797 -0.38 17.625 1 96.12 187 TYR A C 1
ATOM 1457 O O . TYR A 1 187 ? 7.809 -1.01 17.234 1 96.12 187 TYR A O 1
ATOM 1465 N N . MET B 1 1 ? -11.516 77.125 2.17 1 36.03 1 MET B N 1
ATOM 1466 C CA . MET B 1 1 ? -10.664 76.312 1.338 1 36.03 1 MET B CA 1
ATOM 1467 C C . MET B 1 1 ? -10.055 75.188 2.158 1 36.03 1 MET B C 1
ATOM 1469 O O . MET B 1 1 ? -8.992 75.312 2.756 1 36.03 1 MET B O 1
ATOM 1473 N N . GLU B 1 2 ? -10.898 74.375 2.949 1 41.84 2 GLU B N 1
ATOM 1474 C CA . GLU B 1 2 ? -10.625 73.188 3.785 1 41.84 2 GLU B CA 1
ATOM 1475 C C . GLU B 1 2 ? -9.945 72.125 2.982 1 41.84 2 GLU B C 1
ATOM 1477 O O . GLU B 1 2 ? -10.461 71.688 1.944 1 41.84 2 GLU B O 1
ATOM 1482 N N . LYS B 1 3 ? -8.562 72 3.002 1 46.94 3 LYS B N 1
ATOM 1483 C CA . LYS B 1 3 ? -7.707 70.938 2.461 1 46.94 3 LYS B CA 1
ATOM 1484 C C . LYS B 1 3 ? -8.141 69.562 2.961 1 46.94 3 LYS B C 1
ATOM 1486 O O . LYS B 1 3 ? -8.086 69.312 4.16 1 46.94 3 LYS B O 1
ATOM 1491 N N . GLN B 1 4 ? -9.086 68.875 2.354 1 48.44 4 GLN B N 1
ATOM 1492 C CA . GLN B 1 4 ? -9.414 67.438 2.568 1 48.44 4 GLN B CA 1
ATOM 1493 C C . GLN B 1 4 ? -8.195 66.562 2.334 1 48.44 4 GLN B C 1
ATOM 1495 O O . GLN B 1 4 ? -7.609 66.562 1.252 1 48.44 4 GLN B O 1
ATOM 1500 N N . ILE B 1 5 ? -7.383 6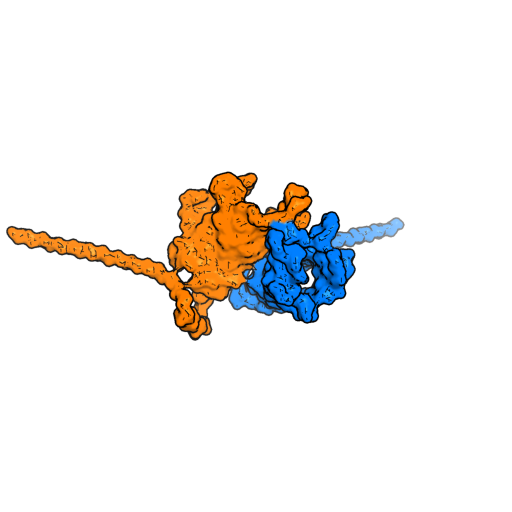6.312 3.369 1 43.19 5 ILE B N 1
ATOM 1501 C CA . ILE B 1 5 ? -6.328 65.25 3.359 1 43.19 5 ILE B CA 1
ATOM 1502 C C . ILE B 1 5 ? -6.926 63.906 3.008 1 43.19 5 ILE B C 1
ATOM 1504 O O . ILE B 1 5 ? -7.773 63.406 3.736 1 43.19 5 ILE B O 1
ATOM 1508 N N . VAL B 1 6 ? -7.047 63.531 1.727 1 41.5 6 VAL B N 1
ATOM 1509 C CA . VAL B 1 6 ? -7.328 62.188 1.262 1 41.5 6 VAL B CA 1
ATOM 1510 C C . VAL B 1 6 ? -6.258 61.219 1.783 1 41.5 6 VAL B C 1
ATOM 1512 O O . VAL B 1 6 ? -5.086 61.344 1.425 1 41.5 6 VAL B O 1
ATOM 1515 N N . ILE B 1 7 ? -6.355 60.781 3.068 1 42.47 7 ILE B N 1
ATOM 1516 C CA . ILE B 1 7 ? -5.531 59.656 3.527 1 42.47 7 ILE B CA 1
ATOM 1517 C C . ILE B 1 7 ? -5.77 58.438 2.641 1 42.47 7 ILE B C 1
ATOM 1519 O O . ILE B 1 7 ? -6.887 57.906 2.576 1 42.47 7 ILE B O 1
ATOM 1523 N N . GLY B 1 8 ? -5.059 58.312 1.538 1 38.03 8 GLY B N 1
ATOM 1524 C CA . GLY B 1 8 ? -5.043 57.062 0.78 1 38.03 8 GLY B CA 1
ATOM 1525 C C . GLY B 1 8 ? -4.734 55.844 1.632 1 38.03 8 GLY B C 1
ATOM 1526 O O . GLY B 1 8 ? -3.684 55.781 2.273 1 38.03 8 GLY B O 1
ATOM 1527 N N . LEU B 1 9 ? -5.727 55.156 2.229 1 41.62 9 LEU B N 1
ATOM 1528 C CA . LEU B 1 9 ? -5.543 53.844 2.838 1 41.62 9 LEU B CA 1
ATOM 1529 C C . LEU B 1 9 ? -4.852 52.875 1.873 1 41.62 9 LEU B C 1
ATOM 1531 O O . LEU B 1 9 ? -5.422 52.5 0.845 1 41.62 9 LEU B O 1
ATOM 1535 N N . ILE B 1 10 ? -3.578 52.938 1.643 1 40.34 10 ILE B N 1
ATOM 1536 C CA . ILE B 1 10 ? -2.838 51.906 0.948 1 40.34 10 ILE B CA 1
ATOM 1537 C C . ILE B 1 10 ? -3.092 50.531 1.622 1 40.34 10 ILE B C 1
ATOM 1539 O O . ILE B 1 10 ? -2.723 50.344 2.781 1 40.34 10 ILE B O 1
ATOM 1543 N N . SER B 1 11 ? -4.191 49.844 1.341 1 41.31 11 SER B N 1
ATOM 1544 C CA . SER B 1 11 ? -4.34 48.469 1.729 1 41.31 11 SER B CA 1
ATOM 1545 C C . SER B 1 11 ? -3.119 47.625 1.325 1 41.31 11 SER B C 1
ATOM 1547 O O . SER B 1 11 ? -2.812 47.531 0.137 1 41.31 11 SER B O 1
ATOM 1549 N N . LEU B 1 12 ? -2.094 47.688 2.051 1 43 12 LEU B N 1
ATOM 1550 C CA . LEU B 1 12 ? -1.023 46.719 1.865 1 43 12 LEU B CA 1
ATOM 1551 C C . LEU B 1 12 ? -1.581 45.281 1.81 1 43 12 LEU B C 1
ATOM 1553 O O . LEU B 1 12 ? -2.084 44.781 2.812 1 43 12 LEU B O 1
ATOM 1557 N N . LEU B 1 13 ? -2.236 44.969 0.729 1 41.22 13 LEU B N 1
ATOM 1558 C CA . LEU B 1 13 ? -2.498 43.531 0.487 1 41.22 13 LEU B CA 1
ATOM 1559 C C . LEU B 1 13 ? -1.239 42.719 0.704 1 41.22 13 LEU B C 1
ATOM 1561 O O . LEU B 1 13 ? -0.281 42.812 -0.066 1 41.22 13 LEU B O 1
ATOM 1565 N N . ILE B 1 14 ? -0.88 42.469 1.903 1 40.44 14 ILE B N 1
ATOM 1566 C CA . ILE B 1 14 ? 0.123 41.438 2.195 1 40.44 14 ILE B CA 1
ATOM 1567 C C . ILE B 1 14 ? -0.209 40.156 1.437 1 40.44 14 ILE B C 1
ATOM 1569 O O . ILE B 1 14 ? -1.241 39.531 1.687 1 40.44 14 ILE B O 1
ATOM 1573 N N . LEU B 1 15 ? 0.079 40.094 0.171 1 39.53 15 LEU B N 1
ATOM 1574 C CA . LEU B 1 15 ? 0.062 38.812 -0.509 1 39.53 15 LEU B CA 1
ATOM 1575 C C . LEU B 1 15 ? 0.771 37.75 0.324 1 39.53 15 LEU B C 1
ATOM 1577 O O . LEU B 1 15 ? 1.992 37.812 0.487 1 39.53 15 LEU B O 1
ATOM 1581 N N . LEU B 1 16 ? 0.171 37.312 1.395 1 42.66 16 LEU B N 1
ATOM 1582 C CA . LEU B 1 16 ? 0.697 36.094 1.974 1 42.66 16 LEU B CA 1
ATOM 1583 C C . LEU B 1 16 ? 1.071 35.094 0.882 1 42.66 16 LEU B C 1
ATOM 1585 O O . LEU B 1 16 ? 0.194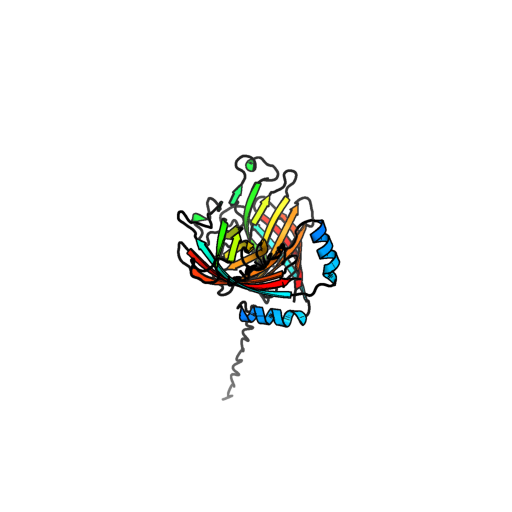 34.469 0.262 1 42.66 16 LEU B O 1
ATOM 1589 N N . THR B 1 17 ? 2.01 35.406 0.024 1 44.59 17 THR B N 1
ATOM 1590 C CA . THR B 1 17 ? 2.523 34.375 -0.872 1 44.59 17 THR B CA 1
ATOM 1591 C C . THR B 1 17 ? 2.709 33.062 -0.129 1 44.59 17 THR B C 1
ATOM 1593 O O . THR B 1 17 ? 3.439 32.969 0.861 1 44.59 17 THR B O 1
ATOM 1596 N N . ILE B 1 18 ? 1.629 32.375 0.122 1 52.12 18 ILE B N 1
ATOM 1597 C CA . ILE B 1 18 ? 1.754 31.031 0.656 1 52.12 18 ILE B CA 1
ATOM 1598 C C . ILE B 1 18 ? 2.943 30.328 0.006 1 52.12 18 ILE B C 1
ATOM 1600 O O . ILE B 1 18 ? 3.006 30.203 -1.219 1 52.12 18 ILE B O 1
ATOM 1604 N N . ALA B 1 19 ? 4.152 30.453 0.452 1 56.25 19 ALA B N 1
ATOM 1605 C CA . ALA B 1 19 ? 5.418 29.938 -0.055 1 56.25 19 ALA B CA 1
ATOM 1606 C C . ALA B 1 19 ? 5.332 28.438 -0.32 1 56.25 19 ALA B C 1
ATOM 1608 O O . ALA B 1 19 ? 5.203 27.641 0.614 1 56.25 19 ALA B O 1
ATOM 1609 N N . THR B 1 20 ? 4.816 28.125 -1.536 1 74.69 20 THR B N 1
ATOM 1610 C CA . THR B 1 20 ? 5.012 26.766 -2.002 1 74.69 20 THR B CA 1
ATOM 1611 C C . THR B 1 20 ? 6.496 26.422 -2.072 1 74.69 20 THR B C 1
ATOM 1613 O O . THR B 1 20 ? 7.328 27.297 -2.314 1 74.69 20 THR B O 1
ATOM 1616 N N . ALA B 1 21 ? 6.855 25.328 -1.523 1 82.25 21 ALA B N 1
ATOM 1617 C CA . ALA B 1 21 ? 8.25 24.906 -1.578 1 82.25 21 ALA B CA 1
ATOM 1618 C C . ALA B 1 21 ? 8.781 24.938 -3.01 1 82.25 21 ALA B C 1
ATOM 1620 O O . ALA B 1 21 ? 8.141 24.422 -3.93 1 82.25 21 ALA B O 1
ATOM 1621 N N . ASP B 1 22 ? 9.891 25.672 -3.158 1 90.56 22 ASP B N 1
ATOM 1622 C CA . ASP B 1 22 ? 10.586 25.672 -4.445 1 90.56 22 ASP B CA 1
ATOM 1623 C C . ASP B 1 22 ? 11.062 24.281 -4.812 1 90.56 22 ASP B C 1
ATOM 1625 O O . ASP B 1 22 ? 11.828 23.656 -4.066 1 90.56 22 ASP B O 1
ATOM 1629 N N . LYS B 1 23 ? 10.719 23.797 -6.031 1 93.75 23 LYS B N 1
ATOM 1630 C CA . LYS B 1 23 ? 11 22.406 -6.414 1 93.75 23 LYS B CA 1
ATOM 1631 C C . LYS B 1 23 ? 12.117 22.344 -7.449 1 93.75 23 LYS B C 1
ATOM 1633 O O . LYS B 1 23 ? 12.383 21.281 -8.016 1 93.75 23 LYS B O 1
ATOM 1638 N N . SER B 1 24 ? 12.766 23.344 -7.672 1 96.5 24 SER B N 1
ATOM 1639 C CA . SER B 1 24 ? 13.883 23.328 -8.602 1 96.5 24 SER B CA 1
ATOM 1640 C C . SER B 1 24 ? 15.031 22.484 -8.062 1 96.5 24 SER B C 1
ATOM 1642 O O . SER B 1 24 ? 15.219 22.375 -6.852 1 96.5 24 SER B O 1
ATOM 1644 N N . PRO B 1 25 ? 15.836 21.953 -8.992 1 97.81 25 PRO B N 1
ATOM 1645 C CA . PRO B 1 25 ? 16.953 21.125 -8.531 1 97.81 25 PRO B CA 1
ATOM 1646 C C . PRO B 1 25 ? 17.875 21.859 -7.555 1 97.81 25 PRO B C 1
ATOM 1648 O O . PRO B 1 25 ? 18.297 21.281 -6.547 1 97.81 25 PRO B O 1
ATOM 1651 N N . LYS B 1 26 ? 18.156 23.094 -7.832 1 97.5 26 LYS B N 1
ATOM 1652 C CA . LYS B 1 26 ? 19.031 23.859 -6.945 1 97.5 26 LYS B CA 1
ATOM 1653 C C . LYS B 1 26 ? 18.391 24.047 -5.574 1 97.5 26 LYS B C 1
ATOM 1655 O O . LYS B 1 26 ? 19.062 23.938 -4.547 1 97.5 26 LYS B O 1
ATOM 1660 N N . ALA B 1 27 ? 17.125 24.375 -5.562 1 96.75 27 ALA B N 1
ATOM 1661 C CA . ALA B 1 27 ? 16.406 24.547 -4.301 1 96.75 27 ALA B CA 1
ATOM 1662 C C . ALA B 1 27 ? 16.359 23.25 -3.502 1 96.75 27 ALA B C 1
ATOM 1664 O O . ALA B 1 27 ? 16.531 23.266 -2.279 1 96.75 27 ALA B O 1
ATOM 1665 N N . VAL B 1 28 ? 16.172 22.125 -4.145 1 97.62 28 VAL B N 1
ATOM 1666 C CA . VAL B 1 28 ? 16.109 20.828 -3.484 1 97.62 28 VAL B CA 1
ATOM 1667 C C . VAL B 1 28 ? 17.484 20.484 -2.926 1 97.62 28 VAL B C 1
ATOM 1669 O O . VAL B 1 28 ? 17.609 19.984 -1.801 1 97.62 28 VAL B O 1
ATOM 1672 N N . GLU B 1 29 ? 18.484 20.719 -3.686 1 98.19 29 GLU B N 1
ATOM 1673 C CA . GLU B 1 29 ? 19.844 20.484 -3.205 1 98.19 29 GLU B CA 1
ATOM 1674 C C . GLU B 1 29 ? 20.125 21.297 -1.941 1 98.19 29 GLU B C 1
ATOM 1676 O O . GLU B 1 29 ? 20.688 20.766 -0.979 1 98.19 29 GLU B O 1
ATOM 1681 N N . LYS B 1 30 ? 19.797 22.547 -1.984 1 97.25 30 LYS B N 1
ATOM 1682 C CA . LYS B 1 30 ? 19.984 23.406 -0.818 1 97.25 30 LYS B CA 1
ATOM 1683 C C . LYS B 1 30 ? 19.203 22.875 0.385 1 97.25 30 LYS B C 1
ATOM 1685 O O . LYS B 1 30 ? 19.703 22.906 1.513 1 97.25 30 LYS B O 1
ATOM 1690 N N . TRP B 1 31 ? 18.016 22.469 0.161 1 96.88 31 TRP B N 1
ATOM 1691 C CA . TRP B 1 31 ? 17.203 21.875 1.218 1 96.88 31 TRP B CA 1
ATOM 1692 C C . TRP B 1 31 ? 17.922 20.703 1.867 1 96.88 31 TRP B C 1
ATOM 1694 O O . TRP B 1 31 ? 18 20.625 3.094 1 96.88 31 TRP B O 1
ATOM 1704 N N . PHE B 1 32 ? 18.516 19.797 1.122 1 97.75 32 PHE B N 1
ATOM 1705 C CA . PHE B 1 32 ? 19.203 18.625 1.636 1 97.75 32 PHE B CA 1
ATOM 1706 C C . PHE B 1 32 ? 20.469 19.016 2.395 1 97.75 32 PHE B C 1
ATOM 1708 O O . PHE B 1 32 ? 20.828 18.375 3.377 1 97.75 32 PHE B O 1
ATOM 1715 N N . LYS B 1 33 ? 21.125 20.016 1.904 1 98 33 LYS B N 1
ATOM 1716 C CA . LYS B 1 33 ? 22.312 20.516 2.611 1 98 33 LYS B CA 1
ATOM 1717 C C . LYS B 1 33 ? 21.953 20.984 4.02 1 98 33 LYS B C 1
ATOM 1719 O O . LYS B 1 33 ? 22.75 20.844 4.945 1 98 33 LYS B O 1
ATOM 1724 N N . ASN B 1 34 ? 20.766 21.422 4.195 1 97.19 34 ASN B N 1
ATOM 1725 C CA . ASN B 1 34 ? 20.328 21.969 5.48 1 97.19 34 ASN B CA 1
ATOM 1726 C C . ASN B 1 34 ? 19.609 20.922 6.324 1 97.19 34 ASN B C 1
ATOM 1728 O O . ASN B 1 34 ? 19.297 21.156 7.484 1 97.19 34 ASN B O 1
ATOM 1732 N N . LEU B 1 35 ? 19.328 19.766 5.758 1 97.12 35 LEU B N 1
ATOM 1733 C CA . LEU B 1 35 ? 18.531 18.734 6.402 1 97.12 35 LEU B CA 1
ATOM 1734 C C . LEU B 1 35 ? 19.141 18.328 7.742 1 97.12 35 LEU B C 1
ATOM 1736 O O . LEU B 1 35 ? 18.438 18.156 8.734 1 97.12 35 LEU B O 1
ATOM 1740 N N . PRO B 1 36 ? 20.469 18.203 7.887 1 96.94 36 PRO B N 1
ATOM 1741 C CA . PRO B 1 36 ? 21.047 17.797 9.164 1 96.94 36 PRO B CA 1
ATOM 1742 C C . PRO B 1 36 ? 20.734 18.781 10.297 1 96.94 36 PRO B C 1
ATOM 1744 O O . PRO B 1 36 ? 20.844 18.422 11.469 1 96.94 36 PRO B O 1
ATOM 1747 N N . TYR B 1 37 ? 20.344 19.953 9.961 1 96.81 37 TYR B N 1
ATOM 1748 C CA . TYR B 1 37 ? 20.078 20.984 10.953 1 96.81 37 TYR B CA 1
ATOM 1749 C C . TYR B 1 37 ? 18.578 21.219 11.117 1 96.81 37 TYR B C 1
ATOM 1751 O O . TYR B 1 37 ? 18.156 22.031 11.938 1 96.81 37 TYR B O 1
ATOM 1759 N N . ALA B 1 38 ? 17.875 20.547 10.305 1 96.19 38 ALA B N 1
ATOM 1760 C CA . ALA B 1 38 ? 16.422 20.75 10.359 1 96.19 38 ALA B CA 1
ATOM 1761 C C . ALA B 1 38 ? 15.82 20.062 11.586 1 96.19 38 ALA B C 1
ATOM 1763 O O . ALA B 1 38 ? 16.312 19.016 12.023 1 96.19 38 ALA B O 1
ATOM 1764 N N . LYS B 1 39 ? 14.812 20.688 12.078 1 94.88 39 LYS B N 1
ATOM 1765 C CA . LYS B 1 39 ? 14.047 20.062 13.156 1 94.88 39 LYS B CA 1
ATOM 1766 C C . LYS B 1 39 ? 12.914 19.203 12.594 1 94.88 39 LYS B C 1
ATOM 1768 O O . LYS B 1 39 ? 12.242 19.609 11.641 1 94.88 39 LYS B O 1
ATOM 1773 N N . THR B 1 40 ? 12.695 18.062 13.203 1 94.75 40 THR B N 1
ATOM 1774 C CA . THR B 1 40 ? 11.57 17.203 12.852 1 94.75 40 THR B CA 1
ATOM 1775 C C . THR B 1 40 ? 10.258 17.781 13.367 1 94.75 40 THR B C 1
ATOM 1777 O O . THR B 1 40 ? 10.188 18.266 14.5 1 94.75 40 THR B O 1
ATOM 1780 N N . LYS B 1 41 ? 9.266 17.703 12.469 1 95.19 41 LYS B N 1
ATOM 1781 C CA . LYS B 1 41 ? 7.934 18.203 12.812 1 95.19 41 LYS B CA 1
ATOM 1782 C C . LYS B 1 41 ? 6.891 17.078 12.688 1 95.19 41 LYS B C 1
ATOM 1784 O O . LYS B 1 41 ? 7.031 16.188 11.859 1 95.19 41 LYS B O 1
ATOM 1789 N N . THR B 1 42 ? 5.906 17.172 13.578 1 97.25 42 THR B N 1
ATOM 1790 C CA . THR B 1 42 ? 4.738 16.312 13.461 1 97.25 42 THR B CA 1
ATOM 1791 C C . THR B 1 42 ? 3.496 17.125 13.109 1 97.25 42 THR B C 1
ATOM 1793 O O . THR B 1 42 ? 3.162 18.094 13.797 1 97.25 42 THR B O 1
ATOM 1796 N N . THR B 1 43 ? 2.883 16.797 12 1 97.5 43 THR B N 1
ATOM 1797 C CA . THR B 1 43 ? 1.659 17.453 11.555 1 97.5 43 THR B CA 1
ATOM 1798 C C . THR B 1 43 ? 0.493 16.469 11.539 1 97.5 43 THR B C 1
ATOM 1800 O O . THR B 1 43 ? 0.663 15.312 11.172 1 97.5 43 THR B O 1
ATOM 1803 N N . LYS B 1 44 ? -0.671 16.969 11.93 1 98.25 44 LYS B N 1
ATOM 1804 C CA . LYS B 1 44 ? -1.887 16.156 11.93 1 98.25 44 LYS B CA 1
ATOM 1805 C C . LYS B 1 44 ? -2.924 16.734 10.969 1 98.25 44 LYS B C 1
ATOM 1807 O O . LYS B 1 44 ? -3.088 17.953 10.875 1 98.25 44 LYS B O 1
ATOM 1812 N N . PHE B 1 45 ? -3.559 15.867 10.25 1 98.38 45 PHE B N 1
ATOM 1813 C CA . PHE B 1 45 ? -4.676 16.25 9.398 1 98.38 45 PHE B CA 1
ATOM 1814 C C . PHE B 1 45 ? -5.918 15.43 9.742 1 98.38 45 PHE B C 1
ATOM 1816 O O . PHE B 1 45 ? -5.816 14.312 10.242 1 98.38 45 PHE B O 1
ATOM 1823 N N . HIS B 1 46 ? -7.047 16.031 9.516 1 98.75 46 HIS B N 1
ATOM 1824 C CA . HIS B 1 46 ? -8.359 15.391 9.617 1 98.75 46 HIS B CA 1
ATOM 1825 C C . HIS B 1 46 ? -9.273 15.844 8.484 1 98.75 46 HIS B C 1
ATOM 1827 O O . HIS B 1 46 ? -9.484 17.047 8.289 1 98.75 46 HIS B O 1
ATOM 1833 N N . PHE B 1 47 ? -9.758 14.93 7.723 1 98.81 47 PHE B N 1
ATOM 1834 C CA . PHE B 1 47 ? -10.664 15.266 6.625 1 98.81 47 PHE B CA 1
ATOM 1835 C C . PHE B 1 47 ? -11.492 14.055 6.219 1 98.81 47 PHE B C 1
ATOM 1837 O O . PHE B 1 47 ? -11.352 12.969 6.793 1 98.81 47 PHE B O 1
ATOM 1844 N N . TYR B 1 48 ? -12.367 14.289 5.238 1 98.88 48 TYR B N 1
ATOM 1845 C CA . TYR B 1 48 ? -13.234 13.242 4.715 1 98.88 48 TYR B CA 1
ATOM 1846 C C . TYR B 1 48 ? -12.977 13.016 3.229 1 98.88 48 TYR B C 1
ATOM 1848 O O . TYR B 1 48 ? -12.797 13.969 2.469 1 98.88 48 TYR B O 1
ATOM 1856 N N . PHE B 1 49 ? -12.93 11.82 2.908 1 98.25 49 PHE B N 1
ATOM 1857 C CA . PHE B 1 49 ? -12.75 11.266 1.57 1 98.25 49 PHE B CA 1
ATOM 1858 C C . PHE B 1 49 ? -14.078 10.812 0.987 1 98.25 49 PHE B C 1
ATOM 1860 O O . PHE B 1 49 ? -14.828 10.086 1.639 1 98.25 49 PHE B O 1
ATOM 1867 N N . HIS B 1 50 ? -14.406 11.234 -0.357 1 98.56 50 HIS B N 1
ATOM 1868 C CA . HIS B 1 50 ? -15.68 10.891 -0.992 1 98.56 50 HIS B CA 1
ATOM 1869 C C . HIS B 1 50 ? -15.453 10.109 -2.287 1 98.56 50 HIS B C 1
ATOM 1871 O O . HIS B 1 50 ? -14.922 10.656 -3.258 1 98.56 50 HIS B O 1
ATOM 1877 N N . GLU B 1 51 ? -15.867 8.883 -2.318 1 98.31 51 GLU B N 1
ATOM 1878 C CA . GLU B 1 51 ? -15.781 8.102 -3.549 1 98.31 51 GLU B CA 1
ATOM 1879 C C . GLU B 1 51 ? -17.172 7.801 -4.113 1 98.31 51 GLU B C 1
ATOM 1881 O O . GLU B 1 51 ? -18.047 7.305 -3.396 1 98.31 51 GLU B O 1
ATOM 1886 N N . ILE B 1 52 ? -17.281 8.062 -5.379 1 97.31 52 ILE B N 1
ATOM 1887 C CA . ILE B 1 52 ? -18.547 7.859 -6.078 1 97.31 52 ILE B CA 1
ATOM 1888 C C . ILE B 1 52 ? -18.375 6.773 -7.141 1 97.31 52 ILE B C 1
ATOM 1890 O O . ILE B 1 52 ? -17.562 6.91 -8.047 1 97.31 52 ILE B O 1
ATOM 1894 N N . PHE B 1 53 ? -19.094 5.609 -7.242 1 92.56 53 PHE B N 1
ATOM 1895 C CA . PHE B 1 53 ? -18.891 4.418 -8.055 1 92.56 53 PHE B CA 1
ATOM 1896 C C . PHE B 1 53 ? -19.75 4.465 -9.312 1 92.56 53 PHE B C 1
ATOM 1898 O O . PHE B 1 53 ? -19.5 3.715 -10.266 1 92.56 53 PHE B O 1
ATOM 1905 N N . GLY B 1 54 ? -20.656 5.301 -9.406 1 85.38 54 GLY B N 1
ATOM 1906 C CA . GLY B 1 54 ? -21.547 5.25 -10.562 1 85.38 54 GLY B CA 1
ATOM 1907 C C . GLY B 1 54 ? -22.109 6.605 -10.945 1 85.38 54 GLY B C 1
ATOM 1908 O O . GLY B 1 54 ? -21.891 7.594 -10.242 1 85.38 54 GLY B O 1
ATOM 1909 N N . GLY B 1 55 ? -22.734 6.465 -12.109 1 85.94 55 GLY B N 1
ATOM 1910 C CA . GLY B 1 55 ? -23.359 7.676 -12.617 1 85.94 55 GLY B CA 1
ATOM 1911 C C . GLY B 1 55 ? -22.391 8.602 -13.32 1 85.94 55 GLY B C 1
ATOM 1912 O O . GLY B 1 55 ? -21.219 8.266 -13.492 1 85.94 55 GLY B O 1
ATOM 1913 N N . ASP B 1 56 ? -22.828 9.797 -13.781 1 88.31 56 ASP B N 1
ATOM 1914 C CA . ASP B 1 56 ? -22.047 10.742 -14.57 1 88.31 56 ASP B CA 1
ATOM 1915 C C . ASP B 1 56 ? -20.953 11.398 -13.727 1 88.31 56 ASP B C 1
ATOM 1917 O O . ASP B 1 56 ? -19.938 11.852 -14.258 1 88.31 56 ASP B O 1
ATOM 1921 N N . ASN B 1 57 ? -21.109 11.383 -12.477 1 91.25 57 ASN B N 1
ATOM 1922 C CA . ASN B 1 57 ? -20.156 12.047 -11.586 1 91.25 57 ASN B CA 1
ATOM 1923 C C . ASN B 1 57 ? -19.25 11.047 -10.891 1 91.25 57 ASN B C 1
ATOM 1925 O O . ASN B 1 57 ? -18.703 11.336 -9.82 1 91.25 57 ASN B O 1
ATOM 1929 N N . GLN B 1 58 ? -19.109 9.852 -11.531 1 96.69 58 GLN B N 1
ATOM 1930 C CA . GLN B 1 58 ? -18.281 8.828 -10.898 1 96.69 58 GLN B CA 1
ATOM 1931 C C . GLN B 1 58 ? -16.844 9.312 -10.727 1 96.69 58 GLN B C 1
ATOM 1933 O O . GLN B 1 58 ? -16.297 9.977 -11.609 1 96.69 58 GLN B O 1
ATOM 1938 N N . THR B 1 59 ? -16.234 9 -9.641 1 98.5 59 THR B N 1
ATOM 1939 C CA . THR B 1 59 ? -14.867 9.438 -9.359 1 98.5 59 THR B CA 1
ATOM 1940 C C . THR B 1 59 ? -13.914 8.242 -9.32 1 98.5 59 THR B C 1
ATOM 1942 O O . THR B 1 59 ? -12.703 8.414 -9.148 1 98.5 59 THR B O 1
ATOM 1945 N N . ALA B 1 60 ? -14.43 6.977 -9.461 1 98.31 60 ALA B N 1
ATOM 1946 C CA . ALA B 1 60 ? -13.594 5.777 -9.383 1 98.31 60 ALA B CA 1
ATOM 1947 C C . ALA B 1 60 ? -14.086 4.707 -10.352 1 98.31 60 ALA B C 1
ATOM 1949 O O . ALA B 1 60 ? -14.594 3.666 -9.938 1 98.31 60 ALA B O 1
ATOM 1950 N N . PRO B 1 61 ? -13.93 4.902 -11.609 1 97.69 61 PRO B N 1
ATOM 1951 C CA . PRO B 1 61 ? -14.328 3.865 -12.57 1 97.69 61 PRO B CA 1
ATOM 1952 C C . PRO B 1 61 ? -13.438 2.629 -12.5 1 97.69 61 PRO B C 1
ATOM 1954 O O . PRO B 1 61 ? -12.266 2.729 -12.117 1 97.69 61 PRO B O 1
ATOM 1957 N N . ILE B 1 62 ? -13.984 1.485 -12.875 1 96.88 62 ILE B N 1
ATOM 1958 C CA . ILE B 1 62 ? -13.195 0.273 -13.039 1 96.88 62 ILE B CA 1
ATOM 1959 C C . ILE B 1 62 ? -12.352 0.373 -14.312 1 96.88 62 ILE B C 1
ATOM 1961 O O . ILE B 1 62 ? -12.883 0.653 -15.391 1 96.88 62 ILE B O 1
ATOM 1965 N N . ILE B 1 63 ? -11.086 0.149 -14.211 1 97.5 63 ILE B N 1
ATOM 1966 C CA . ILE B 1 63 ? -10.234 0.286 -15.383 1 97.5 63 ILE B CA 1
ATOM 1967 C C . ILE B 1 63 ? -9.695 -1.083 -15.789 1 97.5 63 ILE B C 1
ATOM 1969 O O . ILE B 1 63 ? -9.164 -1.246 -16.891 1 97.5 63 ILE B O 1
ATOM 1973 N N . ALA B 1 64 ? -9.758 -2.055 -14.914 1 97.75 64 ALA B N 1
ATOM 1974 C CA . ALA B 1 64 ? -9.32 -3.42 -15.195 1 97.75 64 ALA B CA 1
ATOM 1975 C C . ALA B 1 64 ? -10.039 -4.422 -14.297 1 97.75 64 ALA B C 1
ATOM 1977 O O . ALA B 1 64 ? -10.461 -4.082 -13.188 1 97.75 64 ALA B O 1
ATOM 1978 N N . GLN B 1 65 ? -10.18 -5.66 -14.766 1 97.81 65 GLN B N 1
ATOM 1979 C CA . GLN B 1 65 ? -10.766 -6.734 -13.977 1 97.81 65 GLN B CA 1
ATOM 1980 C C . GLN B 1 65 ? -10.453 -8.102 -14.586 1 97.81 65 GLN B C 1
ATOM 1982 O O . GLN B 1 65 ? -10.164 -8.195 -15.781 1 97.81 65 GLN B O 1
ATOM 1987 N N . ALA B 1 66 ? -10.539 -9.086 -13.727 1 95.62 66 ALA B N 1
ATOM 1988 C CA . ALA B 1 66 ? -10.414 -10.445 -14.25 1 95.62 66 ALA B CA 1
ATOM 1989 C C . ALA B 1 66 ? -11.656 -10.852 -15.031 1 95.62 66 ALA B C 1
ATOM 1991 O O . ALA B 1 66 ? -12.773 -10.758 -14.523 1 95.62 66 ALA B O 1
ATOM 1992 N N . ASN B 1 67 ? -11.562 -11.211 -16.266 1 86.81 67 ASN B N 1
ATOM 1993 C CA . ASN B 1 67 ? -12.672 -11.453 -17.188 1 86.81 67 ASN B CA 1
ATOM 1994 C C . ASN B 1 67 ? -13.641 -12.5 -16.625 1 86.81 67 ASN B C 1
ATOM 1996 O O . ASN B 1 67 ? -14.852 -12.305 -16.656 1 86.81 67 ASN B O 1
ATOM 2000 N N . ASN B 1 68 ? -13.219 -13.547 -16.156 1 79.25 68 ASN B N 1
ATOM 2001 C CA . ASN B 1 68 ? -14.156 -14.625 -15.875 1 79.25 68 ASN B CA 1
ATOM 2002 C C . ASN B 1 68 ? -14.359 -14.82 -14.375 1 79.25 68 ASN B C 1
ATOM 2004 O O . ASN B 1 68 ? -15.188 -15.625 -13.953 1 79.25 68 ASN B O 1
ATOM 2008 N N . THR B 1 69 ? -13.82 -13.93 -13.648 1 88.25 69 THR B N 1
ATOM 2009 C CA . THR B 1 69 ? -13.883 -14.305 -12.242 1 88.25 69 THR B CA 1
ATOM 2010 C C . THR B 1 69 ? -14.352 -13.125 -11.391 1 88.25 69 THR B C 1
ATOM 2012 O O . THR B 1 69 ? -15.094 -13.312 -10.422 1 88.25 69 THR B O 1
ATOM 2015 N N . THR B 1 70 ? -14.094 -11.953 -11.805 1 95.19 70 THR B N 1
ATOM 2016 C CA . THR B 1 70 ? -14.391 -10.805 -10.953 1 95.19 70 THR B CA 1
ATOM 2017 C C . THR B 1 70 ? -15.891 -10.648 -10.766 1 95.19 70 THR B C 1
ATOM 2019 O O . THR B 1 70 ? -16.359 -10.43 -9.648 1 95.19 70 THR B O 1
ATOM 2022 N N . ALA B 1 71 ? -16.625 -10.836 -11.836 1 92.56 71 ALA B N 1
ATOM 2023 C CA . ALA B 1 71 ? -18.062 -10.609 -11.789 1 92.56 71 ALA B CA 1
ATOM 2024 C C . ALA B 1 71 ? -18.75 -11.609 -10.867 1 92.56 71 ALA B C 1
ATOM 2026 O O . ALA B 1 71 ? -19.812 -11.32 -10.312 1 92.56 71 ALA B O 1
ATOM 2027 N N . GLN B 1 72 ? -18.141 -12.727 -10.664 1 92.25 72 GLN B N 1
ATOM 2028 C CA . GLN B 1 72 ? -18.75 -13.781 -9.859 1 92.25 72 GLN B CA 1
ATOM 2029 C C . GLN B 1 72 ? -18.156 -13.797 -8.445 1 92.25 72 GLN B C 1
ATOM 2031 O O . GLN B 1 72 ? -18.578 -14.602 -7.609 1 92.25 72 GLN B O 1
ATOM 2036 N N . SER B 1 73 ? -17.281 -13.016 -8.211 1 95.12 73 SER B N 1
ATOM 2037 C CA . SER B 1 73 ? -16.594 -13.016 -6.926 1 95.12 73 SER B CA 1
ATOM 2038 C C . SER B 1 73 ? -17.344 -12.172 -5.898 1 95.12 73 SER B C 1
ATOM 2040 O O . SER B 1 73 ? -17.625 -10.992 -6.145 1 95.12 73 SER B O 1
ATOM 2042 N N . PRO B 1 74 ? -17.578 -12.688 -4.699 1 95.31 74 PRO B N 1
ATOM 2043 C CA . PRO B 1 74 ? -18.219 -11.883 -3.65 1 95.31 74 PRO B CA 1
ATOM 2044 C C . PRO B 1 74 ? -17.297 -10.797 -3.098 1 95.31 74 PRO B C 1
ATOM 2046 O O . PRO B 1 74 ? -17.75 -9.898 -2.383 1 95.31 74 PRO B O 1
ATOM 2049 N N . THR B 1 75 ? -16.047 -10.805 -3.365 1 97 75 THR B N 1
ATOM 2050 C CA . THR B 1 75 ? -15.086 -9.836 -2.852 1 97 75 THR B CA 1
ATOM 2051 C C . THR B 1 75 ? -14.633 -8.891 -3.961 1 97 75 THR B C 1
ATOM 2053 O O . THR B 1 75 ? -13.742 -8.062 -3.75 1 97 75 THR B O 1
ATOM 2056 N N . PHE B 1 76 ? -15.133 -9.109 -5.211 1 96.88 76 PHE B N 1
ATOM 2057 C CA . PHE B 1 76 ? -14.711 -8.375 -6.391 1 96.88 76 PHE B CA 1
ATOM 2058 C C . PHE B 1 76 ? -13.25 -8.664 -6.719 1 96.88 76 PHE B C 1
ATOM 2060 O O . PHE B 1 76 ? -12.531 -7.793 -7.207 1 96.88 76 PHE B O 1
ATOM 2067 N N . PHE B 1 77 ? -12.805 -9.891 -6.367 1 97.94 77 PHE B N 1
ATOM 2068 C CA . PHE B 1 77 ? -11.422 -10.289 -6.617 1 97.94 77 PHE B CA 1
ATOM 2069 C C . PHE B 1 77 ? -11.031 -10 -8.062 1 97.94 77 PHE B C 1
ATOM 2071 O O . PHE B 1 77 ? -11.727 -10.406 -8.992 1 97.94 77 PHE B O 1
ATOM 2078 N N . GLY B 1 78 ? -9.883 -9.164 -8.195 1 98.25 78 GLY B N 1
ATOM 2079 C CA . GLY B 1 78 ? -9.359 -8.891 -9.523 1 98.25 78 GLY B CA 1
ATOM 2080 C C . GLY B 1 78 ? -9.805 -7.547 -10.078 1 98.25 78 GLY B C 1
ATOM 2081 O O . GLY B 1 78 ? -9.461 -7.184 -11.203 1 98.25 78 GLY B O 1
ATOM 2082 N N . MET B 1 79 ? -10.539 -6.828 -9.359 1 98.44 79 MET B N 1
ATOM 2083 C CA . MET B 1 79 ? -11 -5.512 -9.789 1 98.44 79 MET B CA 1
ATOM 2084 C C . MET B 1 79 ? -9.945 -4.445 -9.5 1 98.44 79 MET B C 1
ATOM 2086 O O . MET B 1 79 ? -9.344 -4.438 -8.422 1 98.44 79 MET B O 1
ATOM 2090 N N . LEU B 1 80 ? -9.727 -3.545 -10.469 1 98.62 80 LEU B N 1
ATOM 2091 C CA . LEU B 1 80 ? -8.836 -2.396 -10.312 1 98.62 80 LEU B CA 1
ATOM 2092 C C . LEU B 1 80 ? -9.539 -1.109 -10.734 1 98.62 80 LEU B C 1
ATOM 2094 O O . LEU B 1 80 ? -10.117 -1.039 -11.82 1 98.62 80 LEU B O 1
ATOM 2098 N N . ARG B 1 81 ? -9.469 -0.106 -9.836 1 98.31 81 ARG B N 1
ATOM 2099 C CA . ARG B 1 81 ? -10.031 1.208 -10.125 1 98.31 81 ARG B CA 1
ATOM 2100 C C . ARG B 1 81 ? -8.938 2.273 -10.172 1 98.31 81 ARG B C 1
ATOM 2102 O O . ARG B 1 81 ? -7.918 2.152 -9.492 1 98.31 81 ARG B O 1
ATOM 2109 N N . MET B 1 82 ? -9.148 3.256 -11.023 1 98.69 82 MET B N 1
ATOM 2110 C CA . MET B 1 82 ? -8.477 4.551 -10.914 1 98.69 82 MET B CA 1
ATOM 2111 C C . MET B 1 82 ? -9.414 5.605 -10.344 1 98.69 82 MET B C 1
ATOM 2113 O O . MET B 1 82 ? -10.594 5.648 -10.695 1 98.69 82 MET B O 1
ATOM 2117 N N . PHE B 1 83 ? -8.859 6.449 -9.43 1 98.69 83 PHE B N 1
ATOM 2118 C CA . PHE B 1 83 ? -9.836 7.312 -8.781 1 98.69 83 PHE B CA 1
ATOM 2119 C C . PHE B 1 83 ? -9.273 8.719 -8.586 1 98.69 83 PHE B C 1
ATOM 2121 O O . PHE B 1 83 ? -8.055 8.906 -8.578 1 98.69 83 PHE B O 1
ATOM 2128 N N . ASP B 1 84 ? -10.102 9.68 -8.531 1 98.81 84 ASP B N 1
ATOM 2129 C CA . ASP B 1 84 ? -9.945 11.078 -8.164 1 98.81 84 ASP B CA 1
ATOM 2130 C C . ASP B 1 84 ? -11.07 11.531 -7.234 1 98.81 84 ASP B C 1
ATOM 2132 O O . ASP B 1 84 ? -12.125 11.961 -7.695 1 98.81 84 ASP B O 1
ATOM 2136 N N . ASN B 1 85 ? -10.812 11.445 -5.922 1 98.81 85 ASN B N 1
ATOM 2137 C CA . ASN B 1 85 ? -11.844 11.672 -4.918 1 98.81 85 ASN B CA 1
ATOM 2138 C C . ASN B 1 85 ? -11.625 12.984 -4.172 1 98.81 85 ASN B C 1
ATOM 2140 O O . ASN B 1 85 ? -10.516 13.273 -3.721 1 98.81 85 ASN B O 1
ATOM 2144 N N . PRO B 1 86 ? -12.625 13.773 -3.979 1 98.56 86 PRO B N 1
ATOM 2145 C CA . PRO B 1 86 ? -12.445 14.992 -3.189 1 98.56 86 PRO B CA 1
ATOM 2146 C C . PRO B 1 86 ? -12.195 14.711 -1.71 1 98.56 86 PRO B C 1
ATOM 2148 O O . PRO B 1 86 ? -12.703 13.719 -1.173 1 98.56 86 PRO B O 1
ATOM 2151 N N . LEU B 1 87 ? -11.43 15.594 -1.128 1 98.81 87 LEU B N 1
ATOM 2152 C CA . LEU B 1 87 ? -11.227 15.672 0.315 1 98.81 87 LEU B CA 1
ATOM 2153 C C . LEU B 1 87 ? -11.883 16.922 0.892 1 98.81 87 LEU B C 1
ATOM 2155 O O . LEU B 1 87 ? -11.602 18.031 0.439 1 98.81 87 LEU B O 1
ATOM 2159 N N . THR B 1 88 ? -12.695 16.734 1.953 1 98.75 88 THR B N 1
ATOM 2160 C CA . THR B 1 88 ? -13.391 17.875 2.52 1 98.75 88 THR B CA 1
ATOM 2161 C C . THR B 1 88 ? -13.203 17.938 4.031 1 98.75 88 THR B C 1
ATOM 2163 O O . THR B 1 88 ? -12.859 16.938 4.66 1 98.75 88 THR B O 1
ATOM 2166 N N . VAL B 1 89 ? -13.477 19.125 4.613 1 98.62 89 VAL B N 1
ATOM 2167 C CA . VAL B 1 89 ? -13.297 19.328 6.047 1 98.62 89 VAL B CA 1
ATOM 2168 C C . VAL B 1 89 ? -14.359 18.547 6.82 1 98.62 89 VAL B C 1
ATOM 2170 O O . VAL B 1 89 ? -14.102 18.062 7.922 1 98.62 89 VAL B O 1
ATOM 2173 N N . GLY B 1 90 ? -15.578 18.422 6.234 1 98.69 90 GLY B N 1
ATOM 2174 C CA . GLY B 1 90 ? -16.672 17.688 6.848 1 98.69 90 GLY B CA 1
ATOM 2175 C C . GLY B 1 90 ? -17.234 16.594 5.953 1 98.69 90 GLY B C 1
ATOM 2176 O O . GLY B 1 90 ? -16.875 16.5 4.777 1 98.69 90 GLY B O 1
ATOM 2177 N N . PRO B 1 91 ? -18.094 15.719 6.504 1 98.5 91 PRO B N 1
ATOM 2178 C CA . PRO B 1 91 ? -18.672 14.617 5.723 1 98.5 91 PRO B CA 1
ATOM 2179 C C . PRO B 1 91 ? -19.672 15.102 4.668 1 98.5 91 PRO B C 1
ATOM 2181 O O . PRO B 1 91 ? -20.016 14.352 3.75 1 98.5 91 PRO B O 1
ATOM 2184 N N . ASP B 1 92 ? -20.141 16.375 4.84 1 97.94 92 ASP B N 1
ATOM 2185 C CA . ASP B 1 92 ? -20.938 17 3.789 1 97.94 92 ASP B CA 1
ATOM 2186 C C . ASP B 1 92 ? -20.094 17.297 2.551 1 97.94 92 ASP B C 1
ATOM 2188 O O . ASP B 1 92 ? -19.125 18.031 2.625 1 97.94 92 ASP B O 1
ATOM 2192 N N . PRO B 1 93 ? -20.516 16.719 1.402 1 94 93 PRO B N 1
ATOM 2193 C CA . PRO B 1 93 ? -19.703 16.922 0.198 1 94 93 PRO B CA 1
ATOM 2194 C C . PRO B 1 93 ? -19.609 18.391 -0.211 1 94 93 PRO B C 1
ATOM 2196 O O . PRO B 1 93 ? -18.734 18.75 -1.008 1 94 93 PRO B O 1
ATOM 2199 N N . ASN B 1 94 ? -20.453 19.188 0.33 1 95.94 94 ASN B N 1
ATOM 2200 C CA . ASN B 1 94 ? -20.438 20.609 -0 1 95.94 94 ASN B CA 1
ATOM 2201 C C . ASN B 1 94 ? -19.594 21.391 0.988 1 95.94 94 ASN B C 1
ATOM 2203 O O . ASN B 1 94 ? -19.422 22.609 0.836 1 95.94 94 ASN B O 1
ATOM 2207 N N . SER B 1 95 ? -19.094 20.766 1.959 1 98.12 95 SER B N 1
ATOM 2208 C CA . SER B 1 95 ? -18.156 21.453 2.85 1 98.12 95 SER B CA 1
ATOM 2209 C C . SER B 1 95 ? -16.859 21.812 2.133 1 98.12 95 SER B C 1
ATOM 2211 O O . SER B 1 95 ? -16.625 21.359 1.006 1 98.12 95 SER B O 1
ATOM 2213 N N . LYS B 1 96 ? -16.062 22.672 2.715 1 98.12 96 LYS B N 1
ATOM 2214 C CA . LYS B 1 96 ? -14.852 23.172 2.084 1 98.12 96 LYS B CA 1
ATOM 2215 C C . LYS B 1 96 ? -13.945 22.031 1.633 1 98.12 96 LYS B C 1
ATOM 2217 O O . LYS B 1 96 ? -13.648 21.125 2.412 1 98.12 96 LYS B O 1
ATOM 2222 N N . GLN B 1 97 ? -13.586 22.078 0.382 1 98.19 97 GLN B N 1
ATOM 2223 C CA . GLN B 1 97 ? -12.633 21.125 -0.154 1 98.19 97 GLN B CA 1
ATOM 2224 C C . GLN B 1 97 ? -11.195 21.516 0.199 1 98.19 97 GLN B C 1
ATOM 2226 O O . GLN B 1 97 ? -10.812 22.672 0.046 1 98.19 97 GLN B O 1
ATOM 2231 N N . VAL B 1 98 ? -10.398 20.562 0.646 1 98.44 98 VAL B N 1
ATOM 2232 C CA . VAL B 1 98 ? -9.031 20.859 1.072 1 98.44 98 VAL B CA 1
ATOM 2233 C C . VAL B 1 98 ? -8.039 20.125 0.18 1 98.44 98 VAL B C 1
ATOM 2235 O O . VAL B 1 98 ? -6.828 20.328 0.283 1 98.44 98 VAL B O 1
ATOM 2238 N N . GLY B 1 99 ? -8.484 19.219 -0.707 1 98.62 99 GLY B N 1
ATOM 2239 C CA . GLY B 1 99 ? -7.602 18.484 -1.596 1 98.62 99 GLY B CA 1
ATOM 2240 C C . GLY B 1 99 ? -8.305 17.375 -2.357 1 98.62 99 GLY B C 1
ATOM 2241 O O . GLY B 1 99 ? -9.523 17.406 -2.523 1 98.62 99 GLY B O 1
ATOM 2242 N N . ARG B 1 100 ? -7.449 16.469 -2.92 1 98.81 100 ARG B N 1
ATOM 2243 C CA . ARG B 1 100 ? -7.871 15.305 -3.682 1 98.81 100 ARG B CA 1
ATOM 2244 C C . ARG B 1 100 ? -7.07 14.07 -3.275 1 98.81 100 ARG B C 1
ATOM 2246 O O . ARG B 1 100 ? -5.902 14.18 -2.896 1 98.81 100 ARG B O 1
ATOM 2253 N N . ALA B 1 101 ? -7.707 12.969 -3.291 1 98.88 101 ALA B N 1
ATOM 2254 C CA . ALA B 1 101 ? -7.008 11.688 -3.324 1 98.88 101 ALA B CA 1
ATOM 2255 C C . ALA B 1 101 ? -6.988 11.109 -4.738 1 98.88 101 ALA B C 1
ATOM 2257 O O . ALA B 1 101 ? -8.039 10.938 -5.359 1 98.88 101 ALA B O 1
ATOM 2258 N N . GLN B 1 102 ? -5.785 10.781 -5.266 1 98.94 102 GLN B N 1
ATOM 2259 C CA . GLN B 1 102 ? -5.629 10.375 -6.66 1 98.94 102 GLN B CA 1
ATOM 2260 C C . GLN B 1 102 ? -4.695 9.172 -6.777 1 98.94 102 GLN B C 1
ATOM 2262 O O . GLN B 1 102 ? -3.58 9.195 -6.254 1 98.94 102 GLN B O 1
ATOM 2267 N N . GLY B 1 103 ? -5.188 8.117 -7.402 1 98.88 103 GLY B N 1
ATOM 2268 C CA . GLY B 1 103 ? -4.395 6.914 -7.609 1 98.88 103 GLY B CA 1
ATOM 2269 C C . GLY B 1 103 ? -5.23 5.707 -7.988 1 98.88 103 GLY B C 1
ATOM 2270 O O . GLY B 1 103 ? -6.191 5.828 -8.758 1 98.88 103 GLY B O 1
ATOM 2271 N N . ILE B 1 104 ? -4.785 4.516 -7.465 1 98.88 104 ILE B N 1
ATOM 2272 C CA . ILE B 1 104 ? -5.492 3.281 -7.797 1 98.88 104 ILE B CA 1
ATOM 2273 C C . ILE B 1 104 ? -5.844 2.527 -6.516 1 98.88 104 ILE B C 1
ATOM 2275 O O . ILE B 1 104 ? -5.172 2.686 -5.492 1 98.88 104 ILE B O 1
ATOM 2279 N N . HIS B 1 105 ? -6.926 1.845 -6.547 1 98.56 105 HIS B N 1
ATOM 2280 C CA . HIS B 1 105 ? -7.156 0.772 -5.582 1 98.56 105 HIS B CA 1
ATOM 2281 C C . HIS B 1 105 ? -7.785 -0.444 -6.254 1 98.56 105 HIS B C 1
ATOM 2283 O O . HIS B 1 105 ? -8.469 -0.312 -7.27 1 98.56 105 HIS B O 1
ATOM 2289 N N . GLY B 1 106 ? -7.469 -1.639 -5.781 1 98.5 106 GLY B N 1
ATOM 2290 C CA . GLY B 1 106 ? -8 -2.891 -6.293 1 98.5 106 GLY B CA 1
ATOM 2291 C C . GLY B 1 106 ? -8.383 -3.869 -5.195 1 98.5 106 GLY B C 1
ATOM 2292 O O . GLY B 1 106 ? -8.117 -3.623 -4.02 1 98.5 106 GLY B O 1
ATOM 2293 N N . SER B 1 107 ? -9.086 -4.969 -5.633 1 98.62 107 SER B N 1
ATOM 2294 C CA . SER B 1 107 ? -9.562 -6 -4.715 1 98.62 107 SER B CA 1
ATOM 2295 C C . SER B 1 107 ? -8.734 -7.277 -4.844 1 98.62 107 SER B C 1
ATOM 2297 O O . SER B 1 107 ? -9.117 -8.195 -5.574 1 98.62 107 SER B O 1
ATOM 2299 N N . PRO B 1 108 ? -7.758 -7.383 -4.039 1 98.62 108 PRO B N 1
ATOM 2300 C CA . PRO B 1 108 ? -6.855 -8.523 -4.238 1 98.62 108 PRO B CA 1
ATOM 2301 C C . PRO B 1 108 ? -7.266 -9.75 -3.432 1 98.62 108 PRO B C 1
ATOM 2303 O O . PRO B 1 108 ? -6.727 -10.836 -3.639 1 98.62 108 PRO B O 1
ATOM 2306 N N . SER B 1 109 ? -8.164 -9.68 -2.561 1 98.5 109 SER B N 1
ATOM 2307 C CA . SER B 1 109 ? -8.391 -10.75 -1.597 1 98.5 109 SER B CA 1
ATOM 2308 C C . SER B 1 109 ? -9.414 -11.75 -2.115 1 98.5 109 SER B C 1
ATOM 2310 O O . SER B 1 109 ? -10.492 -11.359 -2.574 1 98.5 109 SER B O 1
ATOM 2312 N N . LEU B 1 110 ? -9.109 -13.008 -1.951 1 97.31 110 LEU B N 1
ATOM 2313 C CA . LEU B 1 110 ? -10.023 -14.086 -2.32 1 97.31 110 LEU B CA 1
ATOM 2314 C C . LEU B 1 110 ? -11.039 -14.336 -1.215 1 97.31 110 LEU B C 1
ATOM 2316 O O . LEU B 1 110 ? -12.133 -14.852 -1.475 1 97.31 110 LEU B O 1
ATOM 2320 N N . SER B 1 111 ? -10.695 -13.906 0.025 1 96.19 111 SER B N 1
ATOM 2321 C CA . SER B 1 111 ? -11.453 -14.461 1.143 1 96.19 111 SER B CA 1
ATOM 2322 C C . SER B 1 111 ? -12.305 -13.383 1.813 1 96.19 111 SER B C 1
ATOM 2324 O O . SER B 1 111 ? -13.258 -13.695 2.529 1 96.19 111 SER B O 1
ATOM 2326 N N . GLU B 1 112 ? -11.922 -12.125 1.677 1 96.94 112 GLU B N 1
ATOM 2327 C CA . GLU B 1 112 ? -12.68 -11.039 2.283 1 96.94 112 GLU B CA 1
ATOM 2328 C C . GLU B 1 112 ? -12.633 -9.781 1.415 1 96.94 112 GLU B C 1
ATOM 2330 O O . GLU B 1 112 ? -11.781 -9.656 0.539 1 96.94 112 GLU B O 1
ATOM 2335 N N . LEU B 1 113 ? -13.617 -8.945 1.669 1 96.69 113 LEU B N 1
ATOM 2336 C CA . LEU B 1 113 ? -13.555 -7.637 1.019 1 96.69 113 LEU B CA 1
ATOM 2337 C C . LEU B 1 113 ? -12.406 -6.805 1.583 1 96.69 113 LEU B C 1
ATOM 2339 O O . LEU B 1 113 ? -12.5 -6.297 2.703 1 96.69 113 LEU B O 1
ATOM 2343 N N . ALA B 1 114 ? -11.367 -6.723 0.846 1 98.12 114 ALA B N 1
ATOM 2344 C CA . ALA B 1 114 ? -10.172 -5.934 1.159 1 98.12 114 ALA B CA 1
ATOM 2345 C C . ALA B 1 114 ? -9.625 -5.246 -0.089 1 98.12 114 ALA B C 1
ATOM 2347 O O . ALA B 1 114 ? -9.758 -5.77 -1.199 1 98.12 114 ALA B O 1
ATOM 2348 N N . LEU B 1 115 ? -9.047 -4.094 0.188 1 98.5 115 LEU B N 1
ATOM 2349 C CA . LEU B 1 115 ? -8.57 -3.293 -0.933 1 98.5 115 LEU B CA 1
ATOM 2350 C C . LEU B 1 115 ? -7.078 -3.002 -0.793 1 98.5 115 LEU B C 1
A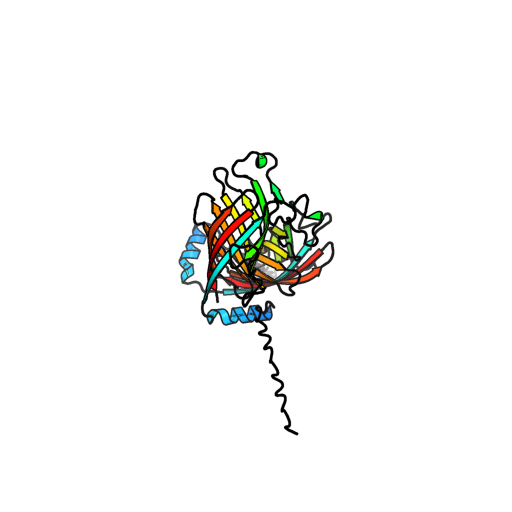TOM 2352 O O . LEU B 1 115 ? -6.59 -2.756 0.312 1 98.5 115 LEU B O 1
ATOM 2356 N N . PHE B 1 116 ? -6.383 -3.125 -1.871 1 98.56 116 PHE B N 1
ATOM 2357 C CA . PHE B 1 116 ? -5.035 -2.6 -2.062 1 98.56 116 PHE B CA 1
ATOM 2358 C C . PHE B 1 116 ? -5.082 -1.162 -2.566 1 98.56 116 PHE B C 1
ATOM 2360 O O . PHE B 1 116 ? -5.699 -0.879 -3.596 1 98.56 116 PHE B O 1
ATOM 2367 N N . PHE B 1 117 ? -4.383 -0.24 -1.815 1 98.81 117 PHE B N 1
ATOM 2368 C CA . PHE B 1 117 ? -4.355 1.167 -2.195 1 98.81 117 PHE B CA 1
ATOM 2369 C C . PHE B 1 117 ? -2.938 1.607 -2.535 1 98.81 117 PHE B C 1
ATOM 2371 O O . PHE B 1 117 ? -1.983 1.225 -1.856 1 98.81 117 PHE B O 1
ATOM 2378 N N . ASP B 1 118 ? -2.793 2.365 -3.543 1 98.81 118 ASP B N 1
ATOM 2379 C CA . ASP B 1 118 ? -1.599 3.107 -3.936 1 98.81 118 ASP B CA 1
ATOM 2380 C C . ASP B 1 118 ? -1.969 4.445 -4.57 1 98.81 118 ASP B C 1
ATOM 2382 O O . ASP B 1 118 ? -2.414 4.492 -5.719 1 98.81 118 ASP B O 1
ATOM 2386 N N . PHE B 1 119 ? -1.732 5.555 -3.734 1 98.88 119 PHE B N 1
ATOM 2387 C CA . PHE B 1 119 ? -2.26 6.828 -4.203 1 98.88 119 PHE B CA 1
ATOM 2388 C C . PHE B 1 119 ? -1.568 7.992 -3.5 1 98.88 119 PHE B C 1
ATOM 2390 O O . PHE B 1 119 ? -0.658 7.785 -2.695 1 98.88 119 PHE B O 1
ATOM 2397 N N . ASN B 1 120 ? -1.968 9.188 -3.889 1 98.94 120 ASN B N 1
ATOM 2398 C CA . ASN B 1 120 ? -1.49 10.414 -3.254 1 98.94 120 ASN B CA 1
ATOM 2399 C C . ASN B 1 120 ? -2.641 11.234 -2.676 1 98.94 120 ASN B C 1
ATOM 2401 O O . ASN B 1 120 ? -3.693 11.359 -3.305 1 98.94 120 ASN B O 1
ATOM 2405 N N . PHE B 1 121 ? -2.395 11.758 -1.507 1 98.94 121 PHE B N 1
ATOM 2406 C CA . PHE B 1 121 ? -3.127 12.953 -1.122 1 98.94 121 PHE B CA 1
ATOM 2407 C C . PHE B 1 121 ? -2.516 14.195 -1.768 1 98.94 121 PHE B C 1
ATOM 2409 O O . PHE B 1 121 ? -1.319 14.445 -1.622 1 98.94 121 PHE B O 1
ATOM 2416 N N . VAL B 1 122 ? -3.342 14.922 -2.422 1 98.81 122 VAL B N 1
ATOM 2417 C CA . VAL B 1 122 ? -2.945 16.156 -3.09 1 98.81 122 VAL B CA 1
ATOM 2418 C C . VAL B 1 122 ? -3.621 17.344 -2.414 1 98.81 122 VAL B C 1
ATOM 2420 O O . VAL B 1 122 ? -4.828 17.547 -2.568 1 98.81 122 VAL B O 1
ATOM 2423 N N . PHE B 1 123 ? -2.877 18.172 -1.736 1 98.31 123 PHE B N 1
ATOM 2424 C CA . PHE B 1 123 ? -3.469 19.281 -1.009 1 98.31 123 PHE B CA 1
ATOM 2425 C C . PHE B 1 123 ? -3.562 20.516 -1.896 1 98.31 123 PHE B C 1
ATOM 2427 O O . PHE B 1 123 ? -2.619 20.844 -2.623 1 98.31 123 PHE B O 1
ATOM 2434 N N . THR B 1 124 ? -4.68 21.219 -1.772 1 97.25 124 THR B N 1
ATOM 2435 C CA . THR B 1 124 ? -4.949 22.312 -2.701 1 97.25 124 THR B CA 1
ATOM 2436 C C . THR B 1 124 ? -5.316 23.578 -1.946 1 97.25 124 THR B C 1
ATOM 2438 O O . THR B 1 124 ? -5.801 24.547 -2.543 1 97.25 124 THR B O 1
ATOM 2441 N N . ASP B 1 125 ? -5.184 23.578 -0.682 1 93.5 125 ASP B N 1
ATOM 2442 C CA . ASP B 1 125 ? -5.621 24.703 0.127 1 93.5 125 ASP B CA 1
ATOM 2443 C C . ASP B 1 125 ? -4.633 25 1.255 1 93.5 125 ASP B C 1
ATOM 2445 O O . ASP B 1 125 ? -3.912 24.094 1.697 1 93.5 125 ASP B O 1
ATOM 2449 N N . GLY B 1 126 ? -4.645 26.312 1.617 1 91.94 126 GLY B N 1
ATOM 2450 C CA . GLY B 1 126 ? -3.91 26.703 2.812 1 91.94 126 GLY B CA 1
ATOM 2451 C C . GLY B 1 126 ? -2.406 26.578 2.652 1 91.94 126 GLY B C 1
ATOM 2452 O O . GLY B 1 126 ? -1.89 26.641 1.536 1 91.94 126 GLY B O 1
ATOM 2453 N N . PRO B 1 127 ? -1.728 26.438 3.754 1 92.31 127 PRO B N 1
ATOM 2454 C CA . PRO B 1 127 ? -0.263 26.422 3.744 1 92.31 127 PRO B CA 1
ATOM 2455 C C . PRO B 1 127 ? 0.317 25.188 3.062 1 92.31 127 PRO B C 1
ATOM 2457 O O . PRO B 1 127 ? 1.502 25.172 2.719 1 92.31 127 PRO B O 1
ATOM 2460 N N . TYR B 1 128 ? -0.467 24.234 2.768 1 94.88 128 TYR B N 1
ATOM 2461 C CA . TYR B 1 128 ? 0.03 22.984 2.195 1 94.88 128 TYR B CA 1
ATOM 2462 C C . TYR B 1 128 ? -0.362 22.875 0.727 1 94.88 128 TYR B C 1
ATOM 2464 O O . TYR B 1 128 ? -0.149 21.828 0.104 1 94.88 128 TYR B O 1
ATOM 2472 N N . ASN B 1 129 ? -0.891 23.922 0.235 1 95.69 129 ASN B N 1
ATOM 2473 C CA . ASN B 1 129 ? -1.274 23.922 -1.173 1 95.69 129 ASN B CA 1
ATOM 2474 C C . ASN B 1 129 ? -0.099 23.578 -2.078 1 95.69 129 ASN B C 1
ATOM 2476 O O . ASN B 1 129 ? 0.985 24.141 -1.949 1 95.69 129 ASN B O 1
ATOM 2480 N N . GLY B 1 130 ? -0.343 22.562 -2.977 1 95.44 130 GLY B N 1
ATOM 2481 C CA . GLY B 1 130 ? 0.674 22.172 -3.943 1 95.44 130 GLY B CA 1
ATOM 2482 C C . GLY B 1 130 ? 1.585 21.078 -3.447 1 95.44 130 GLY B C 1
ATOM 2483 O O . GLY B 1 130 ? 2.502 20.656 -4.156 1 95.44 130 GLY B O 1
ATOM 2484 N N . THR B 1 131 ? 1.392 20.625 -2.26 1 97.5 131 THR B N 1
ATOM 2485 C CA . THR B 1 131 ? 2.182 19.531 -1.715 1 97.5 131 THR B CA 1
ATOM 2486 C C . THR B 1 131 ? 1.386 18.219 -1.739 1 97.5 131 THR B C 1
ATOM 2488 O O . THR B 1 131 ? 0.158 18.234 -1.854 1 97.5 131 THR B O 1
ATOM 2491 N N . THR B 1 132 ? 2.125 17.094 -1.7 1 98.62 132 THR B N 1
ATOM 2492 C CA . THR B 1 132 ? 1.464 15.789 -1.734 1 98.62 132 THR B CA 1
ATOM 2493 C C . THR B 1 132 ? 2.027 14.867 -0.658 1 98.62 132 THR B C 1
ATOM 2495 O O . THR B 1 132 ? 3.133 15.094 -0.158 1 98.62 132 THR B O 1
ATOM 2498 N N . LEU B 1 133 ? 1.235 13.922 -0.271 1 98.88 133 LEU B N 1
ATOM 2499 C CA . LEU B 1 133 ? 1.656 12.742 0.483 1 98.88 133 LEU B CA 1
ATOM 2500 C C . LEU B 1 133 ? 1.397 11.469 -0.309 1 98.88 133 LEU B C 1
ATOM 2502 O O . LEU B 1 133 ? 0.297 11.266 -0.829 1 98.88 133 LEU B O 1
ATOM 2506 N N . SER B 1 134 ? 2.408 10.594 -0.424 1 98.88 134 SER B N 1
ATOM 2507 C CA . SER B 1 134 ? 2.252 9.281 -1.046 1 98.88 134 SER B CA 1
ATOM 2508 C C . SER B 1 134 ? 1.847 8.227 -0.021 1 98.88 134 SER B C 1
ATOM 2510 O O . SER B 1 134 ? 2.441 8.141 1.056 1 98.88 134 SER B O 1
ATOM 2512 N N . VAL B 1 135 ? 0.829 7.434 -0.384 1 98.88 135 VAL B N 1
ATOM 2513 C CA . VAL B 1 135 ? 0.198 6.527 0.568 1 98.88 135 VAL B CA 1
ATOM 2514 C C . VAL B 1 135 ? 0.027 5.148 -0.066 1 98.88 135 VAL B C 1
ATOM 2516 O O . VAL B 1 135 ? -0.354 5.039 -1.233 1 98.88 135 VAL B O 1
ATOM 2519 N N . MET B 1 136 ? 0.281 4.129 0.693 1 98.75 136 MET B N 1
ATOM 2520 C CA . MET B 1 136 ? 0.098 2.746 0.255 1 98.75 136 MET B CA 1
ATOM 2521 C C . MET B 1 136 ? -0.364 1.866 1.411 1 98.75 136 MET B C 1
ATOM 2523 O O . MET B 1 136 ? -0.043 2.135 2.568 1 98.75 136 MET B O 1
ATOM 2527 N N . GLY B 1 137 ? -1.105 0.827 1.088 1 98.56 137 GLY B N 1
ATOM 2528 C CA . GLY B 1 137 ? -1.446 -0.142 2.117 1 98.56 137 GLY B CA 1
ATOM 2529 C C . GLY B 1 137 ? -2.674 -0.965 1.778 1 98.56 137 GLY B C 1
ATOM 2530 O O . GLY B 1 137 ? -3.158 -0.932 0.645 1 98.56 137 GLY B O 1
ATOM 2531 N N . ARG B 1 138 ? -3.072 -1.759 2.693 1 98.5 138 ARG B N 1
ATOM 2532 C CA . ARG B 1 138 ? -4.227 -2.648 2.611 1 98.5 138 ARG B CA 1
ATOM 2533 C C . ARG B 1 138 ? -5.301 -2.246 3.617 1 98.5 138 ARG B C 1
ATOM 2535 O O . ARG B 1 138 ? -5 -1.995 4.785 1 98.5 138 ARG B O 1
ATOM 2542 N N . VAL B 1 139 ? -6.484 -2.207 3.168 1 97.31 139 VAL B N 1
ATOM 2543 C CA . VAL B 1 139 ? -7.602 -1.968 4.074 1 97.31 139 VAL B CA 1
ATOM 2544 C C . VAL B 1 139 ? -8.633 -3.088 3.934 1 97.31 139 VAL B C 1
ATOM 2546 O O . VAL B 1 139 ? -8.992 -3.471 2.818 1 97.31 139 VAL B O 1
ATOM 2549 N N . ALA B 1 140 ? -9.047 -3.588 5 1 96.62 140 ALA B N 1
ATOM 2550 C CA . ALA B 1 140 ? -10.094 -4.613 5.027 1 96.62 140 ALA B CA 1
ATOM 2551 C C . ALA B 1 140 ? -11.391 -4.062 5.613 1 96.62 140 ALA B C 1
ATOM 2553 O O . ALA B 1 140 ? -11.375 -3.41 6.66 1 96.62 140 ALA B O 1
ATOM 2554 N N . GLU B 1 141 ? -12.453 -4.383 5.012 1 92.19 141 GLU B N 1
ATOM 2555 C CA . GLU B 1 141 ? -13.75 -3.854 5.426 1 92.19 141 GLU B CA 1
ATOM 2556 C C . GLU B 1 141 ? -14.148 -4.383 6.801 1 92.19 141 GLU B C 1
ATOM 2558 O O . GLU B 1 141 ? -14.938 -3.754 7.508 1 92.19 141 GLU B O 1
ATOM 2563 N N . SER B 1 142 ? -13.617 -5.5 7.176 1 93.06 142 SER B N 1
ATOM 2564 C CA . SER B 1 142 ? -13.961 -6.113 8.453 1 93.06 142 SER B CA 1
ATOM 2565 C C . SER B 1 142 ? -13.367 -5.336 9.617 1 93.06 142 SER B C 1
ATOM 2567 O O . SER B 1 142 ? -13.75 -5.539 10.773 1 93.06 142 SER B O 1
ATOM 2569 N N . GLN B 1 143 ? -12.438 -4.465 9.359 1 94.06 143 GLN B N 1
ATOM 2570 C CA . GLN B 1 143 ? -11.805 -3.674 10.406 1 94.06 143 GLN B CA 1
ATOM 2571 C C . GLN B 1 143 ? -12.477 -2.312 10.555 1 94.06 143 GLN B C 1
ATOM 2573 O O . GLN B 1 143 ? -12.734 -1.63 9.555 1 94.06 143 GLN B O 1
ATOM 2578 N N . GLU B 1 144 ? -12.719 -1.955 11.789 1 96.19 144 GLU B N 1
ATOM 2579 C CA . GLU B 1 144 ? -13.297 -0.64 12.039 1 96.19 144 GLU B CA 1
ATOM 2580 C C . GLU B 1 144 ? -12.352 0.476 11.617 1 96.19 144 GLU B C 1
ATOM 2582 O O . GLU B 1 144 ? -12.742 1.394 10.891 1 96.19 144 GLU B O 1
ATOM 2587 N N . TYR B 1 145 ? -11.133 0.362 12.211 1 97.5 145 TYR B N 1
ATOM 2588 C CA . TYR B 1 145 ? -10.07 1.288 11.844 1 97.5 145 TYR B CA 1
ATOM 2589 C C . TYR B 1 145 ? -9.023 0.596 10.984 1 97.5 145 TYR B C 1
ATOM 2591 O O . TYR B 1 145 ? -8.633 -0.539 11.266 1 97.5 145 TYR B O 1
ATOM 2599 N N . ARG B 1 146 ? -8.633 1.323 9.898 1 97.19 146 ARG B N 1
ATOM 2600 C CA . ARG B 1 146 ? -7.637 0.813 8.969 1 97.19 146 ARG B CA 1
ATOM 2601 C C . ARG B 1 146 ? -6.469 1.783 8.828 1 97.19 146 ARG B C 1
ATOM 2603 O O . ARG B 1 146 ? -6.648 3 8.914 1 97.19 146 ARG B O 1
ATOM 2610 N N . GLU B 1 147 ? -5.289 1.219 8.633 1 98.38 147 GLU B N 1
ATOM 2611 C CA . GLU B 1 147 ? -4.094 2.043 8.5 1 98.38 147 GLU B CA 1
ATOM 2612 C C . GLU B 1 147 ? -3.475 1.908 7.113 1 98.38 147 GLU B C 1
ATOM 2614 O O . GLU B 1 147 ? -3.342 0.798 6.594 1 98.38 147 GLU B O 1
ATOM 2619 N N . LEU B 1 148 ? -3.15 3.014 6.562 1 98.75 148 LEU B N 1
ATOM 2620 C CA . LEU B 1 148 ? -2.283 3.109 5.395 1 98.75 148 LEU B CA 1
ATOM 2621 C C . LEU B 1 148 ? -0.97 3.799 5.746 1 98.75 148 LEU B C 1
ATOM 2623 O O . LEU B 1 148 ? -0.932 4.656 6.629 1 98.75 148 LEU B O 1
ATOM 2627 N N . SER B 1 149 ? 0.036 3.447 5.059 1 98.75 149 SER B N 1
ATOM 2628 C CA . SER B 1 149 ? 1.354 4.027 5.293 1 98.75 149 SER B CA 1
ATOM 2629 C C . SER B 1 149 ? 1.568 5.277 4.445 1 98.75 149 SER B C 1
ATOM 2631 O O . SER B 1 149 ? 1.314 5.262 3.238 1 98.75 149 SER B O 1
ATOM 2633 N N . ILE B 1 150 ? 1.984 6.293 5.059 1 98.88 150 ILE B N 1
ATOM 2634 C CA . ILE B 1 150 ? 2.568 7.41 4.324 1 98.88 150 ILE B CA 1
ATOM 2635 C C . ILE B 1 150 ? 4.051 7.141 4.066 1 98.88 150 ILE B C 1
ATOM 2637 O O . ILE B 1 150 ? 4.848 7.062 5.004 1 98.88 150 ILE B O 1
ATOM 2641 N N . ILE B 1 151 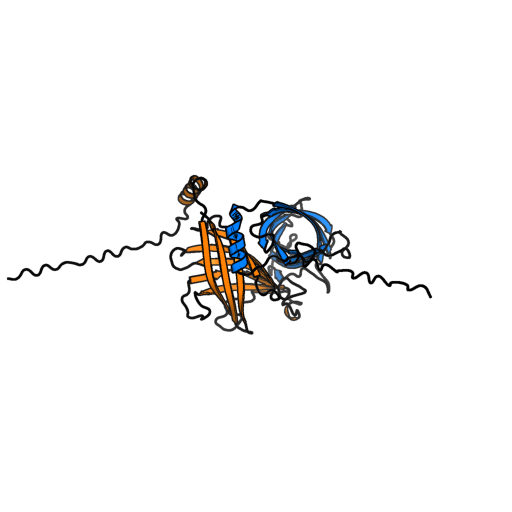? 4.391 7.098 2.797 1 98.69 151 ILE B N 1
ATOM 2642 C CA . ILE B 1 151 ? 5.707 6.566 2.463 1 98.69 151 ILE B CA 1
ATOM 2643 C C . ILE B 1 151 ? 6.559 7.656 1.817 1 98.69 151 ILE B C 1
ATOM 2645 O O . ILE B 1 151 ? 7.695 7.41 1.417 1 98.69 151 ILE B O 1
ATOM 2649 N N . GLY B 1 152 ? 6.066 8.812 1.648 1 98.38 152 GLY B N 1
ATOM 2650 C CA . GLY B 1 152 ? 6.773 9.953 1.091 1 98.38 152 GLY B CA 1
ATOM 2651 C C . GLY B 1 152 ? 5.859 11.125 0.768 1 98.38 152 GLY B C 1
ATOM 2652 O O . GLY B 1 152 ? 4.68 11.117 1.131 1 98.38 152 GLY B O 1
ATOM 2653 N N . GLY B 1 153 ? 6.477 12.125 0.163 1 98.38 153 GLY B N 1
ATOM 2654 C CA . GLY B 1 153 ? 5.73 13.297 -0.261 1 98.38 153 GLY B CA 1
ATOM 2655 C C . GLY B 1 153 ? 6.578 14.297 -1.034 1 98.38 153 GLY B C 1
ATOM 2656 O O . GLY B 1 153 ? 7.758 14.047 -1.29 1 98.38 153 GLY B O 1
ATOM 2657 N N . SER B 1 154 ? 5.906 15.328 -1.428 1 98.25 154 SER B N 1
ATOM 2658 C CA . SER B 1 154 ? 6.59 16.391 -2.158 1 98.25 154 SER B CA 1
ATOM 2659 C C . SER B 1 154 ? 6.465 17.734 -1.438 1 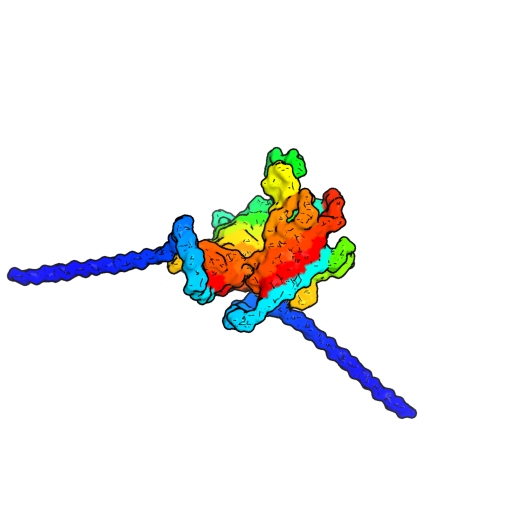98.25 154 SER B C 1
ATOM 2661 O O . SER B 1 154 ? 5.656 17.875 -0.517 1 98.25 154 SER B O 1
ATOM 2663 N N . GLY B 1 155 ? 7.285 18.672 -1.814 1 95.88 155 GLY B N 1
ATOM 2664 C CA . GLY B 1 155 ? 7.219 19.984 -1.192 1 95.88 155 GLY B CA 1
ATOM 2665 C C . GLY B 1 155 ? 7.543 19.969 0.289 1 95.88 155 GLY B C 1
ATOM 2666 O O . GLY B 1 155 ? 8.586 19.438 0.693 1 95.88 155 GLY B O 1
ATOM 2667 N N . ILE B 1 156 ? 6.605 20.531 1.09 1 95.31 156 ILE B N 1
ATOM 2668 C CA . ILE B 1 156 ? 6.816 20.609 2.531 1 95.31 156 ILE B CA 1
ATOM 2669 C C . ILE B 1 156 ? 6.926 19.203 3.117 1 95.31 156 ILE B C 1
ATOM 2671 O O . ILE B 1 156 ? 7.496 19.016 4.195 1 95.31 156 ILE B O 1
ATOM 2675 N N . PHE B 1 157 ? 6.523 18.234 2.389 1 97.88 157 PHE B N 1
ATOM 2676 C CA . PHE B 1 157 ? 6.473 16.875 2.924 1 97.88 157 PHE B CA 1
ATOM 2677 C C . PHE B 1 157 ? 7.57 16.016 2.311 1 97.88 157 PHE B C 1
ATOM 2679 O O . PHE B 1 157 ? 7.457 14.781 2.285 1 97.88 157 PHE B O 1
ATOM 2686 N N . ARG B 1 158 ? 8.625 16.625 1.774 1 97.88 158 ARG B N 1
ATOM 2687 C CA . ARG B 1 158 ? 9.789 15.836 1.38 1 97.88 158 ARG B CA 1
ATOM 2688 C C . ARG B 1 158 ? 10.242 14.914 2.508 1 97.88 158 ARG B C 1
ATOM 2690 O O . ARG B 1 158 ? 10.383 15.344 3.652 1 97.88 158 ARG B O 1
ATOM 2697 N N . LEU B 1 159 ? 10.375 13.555 2.172 1 97.88 159 LEU B N 1
ATOM 2698 C CA . LEU B 1 159 ? 10.867 12.516 3.068 1 97.88 159 LEU B CA 1
ATOM 2699 C C . LEU B 1 159 ? 9.883 12.258 4.199 1 97.88 159 LEU B C 1
ATOM 2701 O O . LEU B 1 159 ? 10.25 11.695 5.234 1 97.88 159 LEU B O 1
ATOM 2705 N N . ALA B 1 160 ? 8.664 12.68 4.02 1 98.44 160 ALA B N 1
ATOM 2706 C CA . ALA B 1 160 ? 7.66 12.477 5.066 1 98.44 160 ALA B CA 1
ATOM 2707 C C . ALA B 1 160 ? 7.395 10.992 5.289 1 98.44 160 ALA B C 1
ATOM 2709 O O . ALA B 1 160 ? 7.492 10.188 4.355 1 98.44 160 ALA B O 1
ATOM 2710 N N . LYS B 1 161 ? 7.02 10.68 6.453 1 98.44 161 LYS B N 1
ATOM 2711 C CA . LYS B 1 161 ? 6.504 9.375 6.879 1 98.44 161 LYS B CA 1
ATOM 2712 C C . LYS B 1 161 ? 5.344 9.539 7.855 1 98.44 161 LYS B C 1
ATOM 2714 O O . LYS B 1 161 ? 5.242 10.555 8.547 1 98.44 161 LYS B O 1
ATOM 2719 N N . GLY B 1 162 ? 4.539 8.547 7.906 1 98.69 162 GLY B N 1
ATOM 2720 C CA . GLY B 1 162 ? 3.422 8.648 8.828 1 98.69 162 GLY B CA 1
ATOM 2721 C C . GLY B 1 162 ? 2.375 7.574 8.617 1 98.69 162 GLY B C 1
ATOM 2722 O O . GLY B 1 162 ? 2.654 6.539 8.008 1 98.69 162 GLY B O 1
ATOM 2723 N N . VAL B 1 163 ? 1.229 7.824 9.219 1 98.81 163 VAL B N 1
ATOM 2724 C CA . VAL B 1 163 ? 0.103 6.895 9.172 1 98.81 163 VAL B CA 1
ATOM 2725 C C . VAL B 1 163 ? -1.18 7.656 8.844 1 98.81 163 VAL B C 1
ATOM 2727 O O . VAL B 1 163 ? -1.42 8.742 9.383 1 98.81 163 VAL B O 1
ATOM 2730 N N . ALA B 1 164 ? -1.867 7.121 7.941 1 98.88 164 ALA B N 1
ATOM 2731 C CA . ALA B 1 164 ? -3.24 7.551 7.695 1 98.88 164 ALA B CA 1
ATOM 2732 C C . ALA B 1 164 ? -4.242 6.527 8.227 1 98.88 164 ALA B C 1
ATOM 2734 O O . ALA B 1 164 ? -4.289 5.391 7.754 1 98.88 164 ALA B O 1
ATOM 2735 N N . THR B 1 165 ? -5.027 6.953 9.172 1 98.75 165 THR B N 1
ATOM 2736 C CA . THR B 1 165 ? -6.066 6.102 9.75 1 98.75 165 THR B CA 1
ATOM 2737 C C . THR B 1 165 ? -7.426 6.422 9.141 1 98.75 165 THR B C 1
ATOM 2739 O O . THR B 1 165 ? -7.871 7.574 9.172 1 98.75 165 THR B O 1
ATOM 2742 N N . GLY B 1 166 ? -8.047 5.387 8.617 1 98.5 166 GLY B N 1
ATOM 2743 C CA . GLY B 1 166 ? -9.352 5.559 8.008 1 98.5 166 GLY B CA 1
ATOM 2744 C C . GLY B 1 166 ? -10.453 4.816 8.742 1 98.5 166 GLY B C 1
ATOM 2745 O O . GLY B 1 166 ? -10.219 3.742 9.305 1 98.5 166 GLY B O 1
ATOM 2746 N N . LYS B 1 167 ? -11.602 5.371 8.656 1 98.5 167 LYS B N 1
ATOM 2747 C CA . LYS B 1 167 ? -12.836 4.754 9.125 1 98.5 167 LYS B CA 1
ATOM 2748 C C . LYS B 1 167 ? -14.008 5.09 8.195 1 98.5 167 LYS B C 1
ATOM 2750 O O . LYS B 1 167 ? -14.219 6.258 7.859 1 98.5 167 LYS B O 1
ATOM 2755 N N . THR B 1 168 ? -14.758 4.059 7.848 1 98.25 168 THR B N 1
ATOM 2756 C CA . THR B 1 168 ? -15.93 4.324 7.027 1 98.25 168 THR B CA 1
ATOM 2757 C C . THR B 1 168 ? -16.953 5.148 7.801 1 98.25 168 THR B C 1
ATOM 2759 O O . THR B 1 168 ? -17.406 4.742 8.875 1 98.25 168 THR B O 1
ATOM 2762 N N . TYR B 1 169 ? -17.281 6.246 7.297 1 98.44 169 TYR B N 1
ATOM 2763 C CA . TYR B 1 169 ? -18.281 7.117 7.883 1 98.44 169 TYR B CA 1
ATOM 2764 C C . TYR B 1 169 ? -19.672 6.805 7.324 1 98.44 169 TYR B C 1
ATOM 2766 O O . TYR B 1 169 ? -20.656 6.816 8.062 1 98.44 169 TYR B O 1
ATOM 2774 N N . PHE B 1 170 ? -19.75 6.566 6.027 1 98 170 PHE B N 1
ATOM 2775 C CA . PHE B 1 170 ? -20.984 6.273 5.309 1 98 170 PHE B CA 1
ATOM 2776 C C . PHE B 1 170 ? -20.703 5.383 4.102 1 98 170 PHE B C 1
ATOM 2778 O O . PHE B 1 170 ? -19.672 5.52 3.447 1 98 170 PHE B O 1
ATOM 2785 N N . SER B 1 171 ? -21.625 4.418 3.811 1 96.12 171 SER B N 1
ATOM 2786 C CA . SER B 1 171 ? -21.484 3.598 2.611 1 96.12 171 SER B CA 1
ATOM 2787 C C . SER B 1 171 ? -22.844 3.158 2.082 1 96.12 171 SER B C 1
ATOM 2789 O O . SER B 1 171 ? -23.719 2.762 2.855 1 96.12 171 SER B O 1
ATOM 2791 N N . ASN B 1 172 ? -23.031 3.266 0.793 1 94.31 172 ASN B N 1
ATOM 2792 C CA . ASN B 1 172 ? -24.094 2.611 0.046 1 94.31 172 ASN B CA 1
ATOM 2793 C C . ASN B 1 172 ? -23.625 2.176 -1.339 1 94.31 172 ASN B C 1
ATOM 2795 O O . ASN B 1 172 ? -22.422 2.088 -1.593 1 94.31 172 ASN B O 1
ATOM 2799 N N . ASP B 1 173 ? -24.469 1.825 -2.254 1 90.06 173 ASP B N 1
ATOM 2800 C CA . ASP B 1 173 ? -24.094 1.237 -3.533 1 90.06 173 ASP B CA 1
ATOM 2801 C C . ASP B 1 173 ? -23.453 2.281 -4.445 1 90.06 173 ASP B C 1
ATOM 2803 O O . ASP B 1 173 ? -22.781 1.933 -5.43 1 90.06 173 ASP B O 1
ATOM 2807 N N . LYS B 1 174 ? -23.531 3.557 -4.121 1 93.25 174 LYS B N 1
ATOM 2808 C CA . LYS B 1 174 ? -23.109 4.602 -5.047 1 93.25 174 LYS B CA 1
ATOM 2809 C C . LYS B 1 174 ? -22 5.461 -4.43 1 93.25 174 LYS B C 1
ATOM 2811 O O . LYS B 1 174 ? -21.281 6.152 -5.145 1 93.25 174 LYS B O 1
ATOM 2816 N N . LEU B 1 175 ? -21.984 5.48 -3.084 1 95.94 175 LEU B N 1
ATOM 2817 C CA . LEU B 1 175 ? -21.125 6.449 -2.402 1 95.94 175 LEU B CA 1
ATOM 2818 C C . LEU B 1 175 ? -20.484 5.832 -1.164 1 95.94 175 LEU B C 1
ATOM 2820 O O . LEU B 1 175 ? -21.156 5.141 -0.393 1 95.94 175 LEU B O 1
ATOM 2824 N N . VAL B 1 176 ? -19.25 6.078 -1.084 1 97.5 176 VAL B N 1
ATOM 2825 C CA . VAL B 1 176 ? -18.562 5.781 0.17 1 97.5 176 VAL B CA 1
ATOM 2826 C C . VAL B 1 176 ? -17.875 7.043 0.693 1 97.5 176 VAL B C 1
ATOM 2828 O O . VAL B 1 176 ? -17.219 7.762 -0.067 1 97.5 176 VAL B O 1
ATOM 2831 N N . ILE B 1 177 ? -18.062 7.324 2.006 1 98.62 177 ILE B N 1
ATOM 2832 C CA . ILE B 1 177 ? -17.359 8.398 2.709 1 98.62 177 ILE B CA 1
ATOM 2833 C C . ILE B 1 177 ? -16.469 7.801 3.793 1 98.62 177 ILE B C 1
ATOM 2835 O O . ILE B 1 177 ? -16.922 7.043 4.645 1 98.62 177 ILE B O 1
ATOM 2839 N N . VAL B 1 178 ? -15.219 8.133 3.732 1 98.75 178 VAL B N 1
ATOM 2840 C CA . VAL B 1 178 ? -14.258 7.652 4.715 1 98.75 178 VAL B CA 1
ATOM 2841 C C . VAL B 1 178 ? -13.664 8.836 5.48 1 98.75 178 VAL B C 1
ATOM 2843 O O . VAL B 1 178 ? -13.273 9.836 4.879 1 98.75 178 VAL B O 1
ATOM 2846 N N . GLU B 1 179 ? -13.656 8.75 6.82 1 98.88 179 GLU B N 1
ATOM 2847 C CA . GLU B 1 179 ? -12.977 9.711 7.68 1 98.88 179 GLU B CA 1
ATOM 2848 C C . GLU B 1 179 ? -11.5 9.352 7.852 1 98.88 179 GLU B C 1
ATOM 2850 O O . GLU B 1 179 ? -11.172 8.227 8.227 1 98.88 179 GLU B O 1
ATOM 2855 N N . TYR B 1 180 ? -10.648 10.336 7.578 1 98.88 180 TYR B N 1
ATOM 2856 C CA . TYR B 1 180 ? -9.211 10.094 7.703 1 98.88 180 TYR B CA 1
ATOM 2857 C C . TYR B 1 180 ? -8.602 10.969 8.789 1 98.88 180 TYR B C 1
ATOM 2859 O O . TYR B 1 180 ? -8.93 12.148 8.898 1 98.88 180 TYR B O 1
ATOM 2867 N N . ASN B 1 181 ? -7.758 10.406 9.594 1 98.88 181 ASN B N 1
ATOM 2868 C CA . ASN B 1 181 ? -6.82 11.055 10.508 1 98.88 181 ASN B CA 1
ATOM 2869 C C . ASN B 1 181 ? -5.375 10.734 10.141 1 98.88 181 ASN B C 1
ATOM 2871 O O . ASN B 1 181 ? -4.977 9.57 10.125 1 98.88 181 ASN B O 1
ATOM 2875 N N . LEU B 1 182 ? -4.625 11.75 9.836 1 98.81 182 LEU B N 1
ATOM 2876 C CA . LEU B 1 182 ? -3.223 11.539 9.5 1 98.81 182 LEU B CA 1
ATOM 2877 C C . LEU B 1 182 ? -2.311 12.039 10.609 1 98.81 182 LEU B C 1
ATOM 2879 O O . LEU B 1 182 ? -2.6 13.055 11.25 1 98.81 182 LEU B O 1
ATOM 2883 N N . ILE B 1 183 ? -1.255 11.367 10.828 1 98.81 183 ILE B N 1
ATOM 2884 C CA . ILE B 1 183 ? -0.102 11.867 11.57 1 98.81 183 ILE B CA 1
ATOM 2885 C C . ILE B 1 183 ? 1.161 11.719 10.727 1 98.81 183 ILE B C 1
ATOM 2887 O O . ILE B 1 183 ? 1.463 10.625 10.234 1 98.81 183 ILE B O 1
ATOM 2891 N N . ILE B 1 184 ? 1.879 12.805 10.523 1 98.56 184 ILE B N 1
ATOM 2892 C CA . ILE B 1 184 ? 2.98 12.883 9.57 1 98.56 184 ILE B CA 1
ATOM 2893 C C . ILE B 1 184 ? 4.227 13.43 10.266 1 98.56 184 ILE B C 1
ATOM 2895 O O . ILE B 1 184 ? 4.176 14.477 10.914 1 98.56 184 ILE B O 1
ATOM 2899 N N . ILE B 1 185 ? 5.289 12.789 10.148 1 98.38 185 ILE B N 1
ATOM 2900 C CA . ILE B 1 185 ? 6.602 13.289 10.547 1 98.38 185 ILE B CA 1
ATOM 2901 C C . ILE B 1 185 ? 7.34 13.828 9.32 1 98.38 185 ILE B C 1
ATOM 2903 O O . ILE B 1 185 ? 7.398 13.164 8.281 1 98.38 185 ILE B O 1
ATOM 2907 N N . HIS B 1 186 ? 7.844 15.016 9.469 1 97.38 186 HIS B N 1
ATOM 2908 C CA . HIS B 1 186 ? 8.578 15.648 8.383 1 97.38 186 HIS B CA 1
ATOM 2909 C C . HIS B 1 186 ? 9.539 16.703 8.906 1 97.38 186 HIS B C 1
ATOM 2911 O O . HIS B 1 186 ? 9.812 16.766 10.109 1 97.38 186 HIS B O 1
ATOM 2917 N N . TYR B 1 187 ? 10.094 17.656 7.965 1 96.06 187 TYR B N 1
ATOM 2918 C CA . TYR B 1 187 ? 11.188 18.547 8.359 1 96.06 187 TYR B CA 1
ATOM 2919 C C . TYR B 1 187 ? 10.891 19.984 7.965 1 96.06 187 TYR B C 1
ATOM 2921 O O . TYR B 1 187 ? 10.148 20.234 7.016 1 96.06 187 TYR B O 1
#

Secondary structure (DSSP, 8-state):
-------------------PPP-SHHHHHHHHHHGGGPPPEEEEEEEEEEEE-SSTT-SS-EEE--TTTGGG-TT-TT-EEEEEEEEESSSSTTSPEEEEEEEEEE---SSS-EEEEEEEEEE-SGGGTT-EEEEEEEEETT-SEEEEEEEEEEGGGTT-EEEEEEEEEEE-SSEEEEEEEEEEEE-/-------------------PPP-SHHHHHHHHHHGGGPPPEEEEEEEEEEEE-SSTT-S--EEE--TTTGGG-TT-TT-EEEEEEEEESSSSTTSPEEEEEEEEEE---SSS-EEEEEEEEEE-SGGGTT-EEEEEEEEETT-SSEEEEEEEEEGGGTT-EEEEEEEEEEE-SSEEEEEEEEEEEE-

Organism: Solanum pennellii (NCBI:txid28526)

pLDDT: mean 91.04, std 17.42, range [32.72, 98.94]

InterPro domains:
  IPR004265 Dirigent protein [PF03018] (43-184)
  IPR004265 Dirigent protein [PTHR21495] (27-183)
  IPR044859 Allene oxide cyclase/Dirigent protein [G3DSA:2.40.480.10] (32-185)

Nearest PDB structures (foldseek):
  6ooc-assembly1_C  TM=9.363E-01  e=8.426E-16  Glycyrrhiza echinata
  6ooc-assembly1_A  TM=9.457E-01  e=6.211E-15  Glycyrrhiza echinata
  8th2-assembly1_C  TM=8.708E-01  e=2.436E-14  Pisum sativum
  8th2-assembly1_D  TM=8.438E-01  e=3.168E-14  Pisum sativum
  8th2-assembly1_E  TM=8.280E-01  e=1.534E-13  Pisum sativum